Protein AF-A0A8S9KFU9-F1 (afdb_monomer)

Foldseek 3Di:
DWAFEAAPVRHGPAPGTDDDDQQDFLLVVLVSVCVRPVLRHSVQWWKFFDDDPPDPDDTDTGDRGDTCVVVDDPPGHYIHTDPDPDPDDPDDDDDPPPCPVPPCVVVVPPDDDSPPDPDLFDPDDDDDDPVNVVVVVVVVVVVVVVVVCQVPPPPNDDDDPVVVVVLVVQLVVLVVVLVVVVVQCVVQADPVNPITDDQGDDDCVVPDVDCNVVSVVSD

pLDDT: mean 71.11, std 19.44, range [22.94, 94.94]

InterPro domains:
  IPR001104 3-oxo-5-alpha-steroid 4-dehydrogenase, C-terminal [PF02544] (144-218)
  IPR039357 3-oxo-5-alpha-steroid 4-dehydrogenase/very-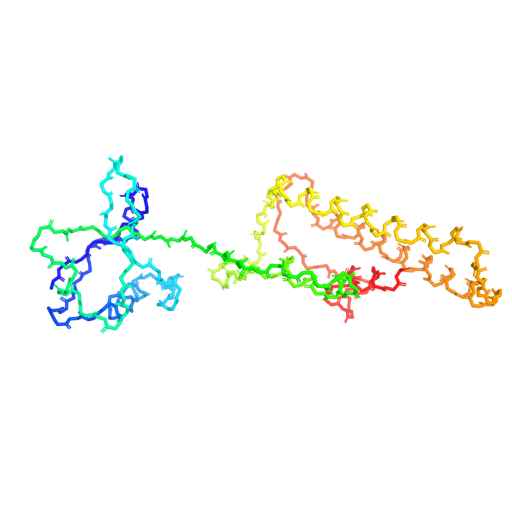long-chain enoyl-CoA reductase [PTHR10556] (144-218)

Nearest PDB structures (foldseek):
  1wjn-assembly1_A  TM=6.362E-01  e=4.996E-03  Mus musculus
  2kma-assembly1_A  TM=6.752E-01  e=9.477E-03  Mus musculus
  6mfs-assembly1_A  TM=7.020E-01  e=1.582E-02  Mus musculus
  4mjs-assembly5_J  TM=5.674E-01  e=2.184E-01  Homo sapiens
  6sgz-assembly1_E  TM=3.661E-01  e=1.227E-01  Mycolicibacterium smegmatis MC2 155

Radius of gyration: 26.39 Å; Cα contacts (8 Å, |Δi|>4): 167; chains: 1; bounding box: 59×33×75 Å

Organism: Brassica cretica (NCBI:txid69181)

Secondary structure (DSSP, 8-state):
-EE-EEETTS-BSSSSPEE--TT-BHHHHHHHHHHH-TTS-GGG---BPPPPTT--PPPPBPPTTSBGGGT--TT---EEE------------S--TTSHHHHSTTTTT-SPP-TT-S-TT--------HHHHHHHHHHHHHHHHHHHHHHT-TT--PPPHHHHHHHHHHHHHHHHHHHHHHHHHHHTS-TTS--PPPPP-SGGGGT-TTHHHHHHHT-

Structure (mmCIF, N/CA/C/O backbone):
data_AF-A0A8S9KFU9-F1
#
_entry.id   AF-A0A8S9KFU9-F1
#
loop_
_atom_site.group_PDB
_atom_site.id
_atom_site.type_symbol
_atom_site.label_atom_id
_atom_site.label_alt_id
_atom_site.label_comp_id
_atom_site.label_asym_id
_atom_site.label_entity_id
_atom_site.label_seq_id
_atom_site.pdbx_PDB_ins_code
_atom_site.Cartn_x
_atom_site.Cartn_y
_atom_site.Cartn_z
_atom_site.occupancy
_atom_site.B_iso_or_equiv
_atom_site.auth_seq_id
_atom_site.auth_comp_id
_atom_site.auth_asym_id
_atom_site.auth_atom_id
_atom_site.pdbx_PDB_model_num
ATOM 1 N N . MET A 1 1 ? -22.031 -3.366 43.744 1.00 74.06 1 MET A N 1
ATOM 2 C CA . MET A 1 1 ? -21.563 -1.990 43.453 1.00 74.06 1 MET A CA 1
ATOM 3 C C . MET A 1 1 ? -22.140 -1.433 42.145 1.00 74.06 1 MET A C 1
ATOM 5 O O . MET A 1 1 ? -22.308 -2.185 41.192 1.00 74.06 1 MET A O 1
ATOM 9 N N . LYS A 1 2 ? -22.426 -0.120 42.085 1.00 78.62 2 LYS A N 1
ATOM 10 C CA . LYS A 1 2 ? -22.905 0.582 40.874 1.00 78.62 2 LYS A CA 1
ATOM 11 C C . LYS A 1 2 ? -21.777 1.377 40.226 1.00 78.62 2 LYS A C 1
ATOM 13 O O . LYS A 1 2 ? -21.200 2.239 40.884 1.00 78.62 2 LYS A O 1
ATOM 18 N N . VAL A 1 3 ? -21.492 1.121 38.950 1.00 78.62 3 VAL A N 1
ATOM 19 C CA . VAL A 1 3 ? -20.392 1.763 38.212 1.00 78.62 3 VAL A CA 1
ATOM 20 C C . VAL A 1 3 ? -20.919 2.518 36.996 1.00 78.62 3 VAL A C 1
ATOM 22 O O . VAL A 1 3 ? -21.668 1.978 36.182 1.00 78.62 3 VAL A O 1
ATOM 25 N N . THR A 1 4 ? -20.501 3.771 36.850 1.00 78.00 4 THR A N 1
ATOM 26 C CA . THR A 1 4 ? -20.781 4.632 35.694 1.00 78.00 4 THR A CA 1
ATOM 27 C C . THR A 1 4 ? -19.529 4.765 34.827 1.00 78.00 4 THR A C 1
ATOM 29 O O . THR A 1 4 ? -18.448 5.137 35.294 1.00 78.00 4 THR A O 1
ATOM 32 N N . VAL A 1 5 ? -19.672 4.443 33.540 1.00 78.44 5 VAL A N 1
ATOM 33 C CA . VAL A 1 5 ? -18.587 4.520 32.554 1.00 78.44 5 VAL A CA 1
ATOM 34 C C . VAL A 1 5 ? -18.827 5.719 31.649 1.00 78.44 5 VAL A C 1
ATOM 36 O O . VAL A 1 5 ? -19.814 5.766 30.911 1.00 78.44 5 VAL A O 1
ATOM 39 N N . VAL A 1 6 ? -17.894 6.667 31.685 1.00 78.94 6 VAL A N 1
ATOM 40 C CA . VAL A 1 6 ? -17.951 7.902 30.904 1.00 78.94 6 VAL A CA 1
ATOM 41 C C . VAL A 1 6 ? -16.853 7.922 29.845 1.00 78.94 6 VAL A C 1
ATOM 43 O O . VAL A 1 6 ? -15.797 7.294 29.955 1.00 78.94 6 VAL A O 1
ATOM 46 N N . SER A 1 7 ? -17.094 8.651 28.765 1.00 73.06 7 SER A N 1
ATOM 47 C CA . SER A 1 7 ? -16.042 8.985 27.807 1.00 73.06 7 SER A CA 1
ATOM 48 C C . SER A 1 7 ? -15.083 10.028 28.393 1.00 73.06 7 SER A C 1
ATOM 50 O O . SER A 1 7 ? -15.389 10.701 29.375 1.00 73.06 7 SER A O 1
ATOM 52 N N . ARG A 1 8 ? -13.921 10.220 27.757 1.00 67.81 8 ARG A N 1
ATOM 53 C CA . ARG A 1 8 ? -12.958 11.273 28.143 1.00 67.81 8 ARG A CA 1
ATOM 54 C C . ARG A 1 8 ? -13.540 12.685 28.162 1.00 67.81 8 ARG A C 1
ATOM 56 O O . ARG A 1 8 ? -13.030 13.525 28.887 1.00 67.81 8 ARG A O 1
ATOM 63 N N . SER A 1 9 ? -14.568 12.947 27.361 1.00 64.44 9 SER A N 1
ATOM 64 C CA . SER A 1 9 ? -15.257 14.237 27.319 1.00 64.44 9 SER A CA 1
ATOM 65 C C . SER A 1 9 ? -16.387 14.349 28.349 1.00 64.44 9 SER A C 1
ATOM 67 O O . SER A 1 9 ? -17.142 15.312 28.303 1.00 64.44 9 SER A O 1
ATOM 69 N N . GLY A 1 10 ? -16.545 13.362 29.240 1.00 65.25 10 GLY A N 1
ATOM 70 C CA . GLY A 1 10 ? -17.605 13.334 30.251 1.00 65.25 10 GLY A CA 1
ATOM 71 C C . GLY A 1 10 ? -18.974 12.901 29.721 1.00 65.25 10 GLY A C 1
ATOM 72 O O . GLY A 1 10 ? -19.945 12.929 30.461 1.00 65.25 10 GLY A O 1
ATOM 73 N N . ARG A 1 11 ? -19.076 12.484 28.450 1.00 70.50 11 ARG A N 1
ATOM 74 C CA . ARG A 1 11 ? -20.329 11.967 27.876 1.00 70.50 11 ARG A CA 1
ATOM 75 C C . ARG A 1 11 ? -20.563 10.520 28.304 1.00 70.50 11 ARG A C 1
ATOM 77 O O . ARG A 1 11 ? -19.656 9.699 28.125 1.00 70.50 11 ARG A O 1
ATOM 84 N N . ASP A 1 12 ? -21.768 10.212 28.770 1.00 68.50 12 ASP A N 1
ATOM 85 C CA . ASP A 1 12 ? -22.199 8.851 29.094 1.00 68.50 12 ASP A CA 1
ATOM 86 C C . ASP A 1 12 ? -22.261 7.977 27.835 1.00 68.50 12 ASP A C 1
ATOM 88 O O . ASP A 1 12 ? -22.859 8.350 26.823 1.00 68.50 12 ASP A O 1
ATOM 92 N N . ILE A 1 13 ? -21.612 6.810 27.880 1.00 71.69 13 ILE A N 1
ATOM 93 C CA . ILE A 1 13 ? -21.587 5.859 26.751 1.00 71.69 13 ILE A CA 1
ATOM 94 C C . ILE A 1 13 ? -22.753 4.863 26.848 1.00 71.69 13 ILE A C 1
ATOM 96 O O . ILE A 1 13 ? -23.230 4.357 25.833 1.00 71.69 13 ILE A O 1
ATOM 100 N N . LEU A 1 14 ? -23.228 4.590 28.065 1.00 72.31 14 LEU A N 1
ATOM 101 C CA . LEU A 1 14 ? -24.331 3.675 28.341 1.00 72.31 14 LEU A CA 1
ATOM 102 C C . LEU A 1 14 ? -25.571 4.444 28.795 1.00 72.31 14 LEU A C 1
ATOM 104 O O . LEU A 1 14 ? -25.471 5.449 29.493 1.00 72.31 14 LEU A O 1
ATOM 108 N N . ARG A 1 15 ? -26.756 3.919 28.466 1.00 71.81 15 ARG A N 1
ATOM 109 C CA . ARG A 1 15 ? -28.029 4.384 29.033 1.00 71.81 15 ARG A CA 1
ATOM 110 C C . ARG A 1 15 ? -28.194 3.818 30.453 1.00 71.81 15 ARG A C 1
ATOM 112 O O . ARG A 1 15 ? -28.984 2.905 30.664 1.00 71.81 15 ARG A O 1
ATOM 119 N N . GLY A 1 16 ? -27.395 4.316 31.399 1.00 73.69 16 GLY A N 1
ATOM 120 C CA . GLY A 1 16 ? -27.500 4.004 32.831 1.00 73.69 16 GLY A CA 1
ATOM 121 C C . GLY A 1 16 ? -26.312 3.242 33.448 1.00 73.69 16 GLY A C 1
ATOM 122 O O . GLY A 1 16 ? -25.439 2.747 32.728 1.00 73.69 16 GLY A O 1
ATOM 123 N N . PRO A 1 17 ? -26.274 3.150 34.794 1.00 76.00 17 PRO A N 1
ATOM 124 C CA . PRO A 1 17 ? -25.188 2.522 35.546 1.00 76.00 17 PRO A CA 1
ATOM 125 C C . PRO A 1 17 ? -25.160 0.997 35.374 1.00 76.00 17 PRO A C 1
ATOM 127 O O . PRO A 1 17 ? -26.176 0.360 35.081 1.00 76.00 17 PRO A O 1
ATOM 130 N N . LEU A 1 18 ? -23.976 0.415 35.547 1.00 79.06 18 LEU A N 1
ATOM 131 C CA . LEU A 1 18 ? -23.741 -1.026 35.542 1.00 79.06 18 LEU A CA 1
ATOM 132 C C . LEU A 1 18 ? -23.802 -1.554 36.981 1.00 79.06 18 LEU A C 1
ATOM 134 O O . LEU A 1 18 ? -23.087 -1.046 37.847 1.00 79.06 18 LEU A O 1
ATOM 138 N N . ASP A 1 19 ? -24.639 -2.560 37.226 1.00 81.94 19 ASP A N 1
ATOM 139 C CA . ASP A 1 19 ? -24.713 -3.254 38.512 1.00 81.94 19 ASP A CA 1
ATOM 140 C C . ASP A 1 19 ? -23.737 -4.437 38.497 1.00 81.94 19 ASP A C 1
ATOM 142 O O . ASP A 1 19 ? -23.831 -5.317 37.643 1.00 81.94 19 ASP A O 1
ATOM 146 N N . LEU A 1 20 ? -22.779 -4.437 39.422 1.00 82.88 20 LEU A N 1
ATOM 147 C CA . LEU A 1 20 ? -21.772 -5.488 39.589 1.00 82.88 20 LEU A CA 1
ATOM 148 C C . LEU A 1 20 ? -21.804 -6.043 41.013 1.00 82.88 20 LEU A C 1
ATOM 150 O O . LEU A 1 20 ? -22.218 -5.347 41.943 1.00 82.88 20 LEU A O 1
ATOM 154 N N . SER A 1 21 ? -21.333 -7.276 41.203 1.00 80.94 21 SER A N 1
ATOM 155 C CA . SER A 1 21 ? -21.137 -7.851 42.537 1.00 80.94 21 SER A CA 1
ATOM 156 C C . SER A 1 21 ? -19.973 -7.168 43.265 1.00 80.94 21 SER A C 1
ATOM 158 O O . SER A 1 21 ? -19.060 -6.623 42.646 1.00 80.94 21 SER A O 1
ATOM 160 N N . ASP A 1 22 ? -19.985 -7.180 44.598 1.00 79.25 22 ASP A N 1
ATOM 161 C CA . ASP A 1 22 ? -18.967 -6.477 45.394 1.00 79.25 22 ASP A CA 1
ATOM 162 C C . ASP A 1 22 ? -17.599 -7.184 45.404 1.00 79.25 22 ASP A C 1
ATOM 164 O O . ASP A 1 22 ? -16.624 -6.639 45.911 1.00 79.25 22 ASP A O 1
ATOM 168 N N . SER A 1 23 ? -17.497 -8.400 44.870 1.00 81.62 23 SER A N 1
ATOM 169 C CA . SER A 1 23 ? -16.238 -9.136 44.683 1.00 81.62 23 SER A CA 1
ATOM 170 C C . SER A 1 23 ? -15.732 -9.106 43.237 1.00 81.62 23 SER A C 1
ATOM 172 O O . SER A 1 23 ? -14.735 -9.761 42.938 1.00 81.62 23 SER A O 1
ATOM 174 N N . ALA A 1 24 ? -16.400 -8.367 42.345 1.00 82.88 24 ALA A N 1
ATOM 175 C CA . ALA A 1 24 ? -16.091 -8.362 40.922 1.00 82.88 24 ALA A CA 1
ATOM 176 C C . ALA A 1 24 ? -14.673 -7.846 40.617 1.00 82.88 24 ALA A C 1
ATOM 178 O O . ALA A 1 24 ? -14.150 -6.919 41.253 1.00 82.88 24 ALA A O 1
ATOM 179 N N . THR A 1 25 ? -14.070 -8.438 39.591 1.00 89.12 25 THR A N 1
ATOM 180 C CA . THR A 1 25 ? -12.778 -8.044 39.026 1.00 89.12 25 THR A CA 1
ATOM 181 C C . THR A 1 25 ? -12.943 -7.079 37.856 1.00 89.12 25 THR A C 1
ATOM 183 O O . THR A 1 25 ? -14.031 -6.903 37.301 1.00 89.12 25 THR A O 1
ATOM 186 N N . VAL A 1 26 ? -11.849 -6.418 37.460 1.00 87.56 26 VAL A N 1
ATOM 187 C CA . VAL A 1 26 ? -11.868 -5.483 36.321 1.00 87.56 26 VAL A CA 1
ATOM 188 C C . VAL A 1 26 ? -12.222 -6.204 35.015 1.00 87.56 26 VAL A C 1
ATOM 190 O O . VAL A 1 26 ? -12.849 -5.596 34.149 1.00 87.56 26 VAL A O 1
ATOM 193 N N . ALA A 1 27 ? -11.893 -7.493 34.888 1.00 87.88 27 ALA A N 1
ATOM 194 C CA . ALA A 1 27 ? -12.320 -8.320 33.761 1.00 87.88 27 ALA A CA 1
ATOM 195 C C . ALA A 1 27 ? -13.853 -8.453 33.691 1.00 87.88 27 ALA A C 1
ATOM 197 O O . ALA A 1 27 ? -14.439 -8.206 32.637 1.00 87.88 27 ALA A O 1
ATOM 198 N N . ASP A 1 28 ? -14.510 -8.714 34.824 1.00 88.94 28 ASP A N 1
ATOM 199 C CA . ASP A 1 28 ? -15.973 -8.848 34.893 1.00 88.94 28 ASP A CA 1
ATOM 200 C C . ASP A 1 28 ? -16.679 -7.539 34.499 1.00 88.94 28 ASP A C 1
ATOM 202 O O . ASP A 1 28 ? -17.690 -7.544 33.794 1.00 88.94 28 ASP A O 1
ATOM 206 N N . LEU A 1 29 ? -16.109 -6.390 34.887 1.00 86.75 29 LEU A N 1
ATOM 207 C CA . LEU A 1 29 ? -16.582 -5.071 34.450 1.00 86.75 29 LEU A CA 1
ATOM 208 C C . LEU A 1 29 ? -16.468 -4.906 32.925 1.00 86.75 29 LEU A C 1
ATOM 210 O O . LEU A 1 29 ? -17.398 -4.401 32.292 1.00 86.75 29 LEU A O 1
ATOM 214 N N . GLN A 1 30 ? -15.344 -5.316 32.329 1.00 88.50 30 GLN A N 1
ATOM 215 C CA . GLN A 1 30 ? -15.126 -5.219 30.881 1.00 88.50 30 GLN A CA 1
ATOM 216 C C . GLN A 1 30 ? -16.091 -6.113 30.093 1.00 88.50 30 GLN A C 1
ATOM 218 O O . GLN A 1 30 ? -16.603 -5.706 29.042 1.00 88.50 30 GLN A O 1
ATOM 223 N N . GLU A 1 31 ? -16.371 -7.311 30.603 1.00 89.81 31 GLU A N 1
ATOM 224 C CA . GLU A 1 31 ? -17.335 -8.241 30.019 1.00 89.81 31 GLU A CA 1
ATOM 225 C C . GLU A 1 31 ? -18.771 -7.731 30.145 1.00 89.81 31 GLU A C 1
ATOM 227 O O . GLU A 1 31 ? -19.503 -7.686 29.152 1.00 89.81 31 GLU A O 1
ATOM 232 N N . ALA A 1 32 ? -19.168 -7.258 31.327 1.00 87.00 32 ALA A N 1
ATOM 233 C CA . ALA A 1 32 ? -20.487 -6.674 31.546 1.00 87.00 32 ALA A CA 1
ATOM 234 C C . ALA A 1 32 ? -20.708 -5.418 30.678 1.00 87.00 32 ALA A C 1
ATOM 236 O O . ALA A 1 32 ? -21.803 -5.207 30.143 1.00 87.00 32 ALA A O 1
ATOM 237 N N . PHE A 1 33 ? -19.659 -4.619 30.455 1.00 87.19 33 PHE A N 1
ATOM 238 C CA . PHE A 1 33 ? -19.689 -3.492 29.525 1.00 87.19 33 PHE A CA 1
ATOM 239 C C . PHE A 1 33 ? -19.858 -3.947 28.069 1.00 87.19 33 PHE A C 1
ATOM 241 O O . PHE A 1 33 ? -20.717 -3.423 27.359 1.00 87.19 33 PHE A O 1
ATOM 248 N N . HIS A 1 34 ? -19.102 -4.958 27.633 1.00 87.00 34 HIS A N 1
ATOM 249 C CA . HIS A 1 34 ? -19.228 -5.541 26.293 1.00 87.00 34 HIS A CA 1
ATOM 250 C C . HIS A 1 34 ? -20.624 -6.136 26.048 1.00 87.00 34 HIS A C 1
ATOM 252 O O . HIS A 1 34 ? -21.169 -6.020 24.950 1.00 87.00 34 HIS A O 1
ATOM 258 N N . ASN A 1 35 ? -21.244 -6.724 27.073 1.00 89.31 35 ASN A N 1
ATOM 259 C CA . ASN A 1 35 ? -22.596 -7.268 26.975 1.00 89.31 35 ASN A CA 1
ATOM 260 C C . ASN A 1 35 ? -23.645 -6.192 26.679 1.00 89.31 35 ASN A C 1
ATOM 262 O O . ASN A 1 35 ? -24.544 -6.446 25.879 1.00 89.31 35 ASN A O 1
ATOM 266 N N . ARG A 1 36 ? -23.501 -4.984 27.243 1.00 84.06 36 ARG A N 1
ATOM 267 C CA . ARG A 1 36 ? -24.375 -3.843 26.917 1.00 84.06 36 ARG A CA 1
ATOM 268 C C . ARG A 1 36 ? -23.970 -3.117 25.635 1.00 84.06 36 ARG A C 1
ATOM 270 O O . ARG A 1 36 ? -24.831 -2.605 24.928 1.00 84.06 36 ARG A O 1
ATOM 277 N N . ALA A 1 37 ? -22.677 -3.064 25.327 1.00 82.50 37 ALA A N 1
ATOM 278 C CA . ALA A 1 37 ? -22.141 -2.366 24.168 1.00 82.50 37 ALA A CA 1
ATOM 279 C C . ALA A 1 37 ? -21.170 -3.267 23.390 1.00 82.50 37 ALA A C 1
ATOM 281 O O . ALA A 1 37 ? -19.949 -3.178 23.534 1.00 82.50 37 ALA A O 1
ATOM 282 N N . LYS A 1 38 ? -21.734 -4.095 22.498 1.00 82.81 38 LYS A N 1
ATOM 283 C CA . LYS A 1 38 ? -21.010 -5.099 21.689 1.00 82.81 38 LYS A CA 1
ATOM 284 C C . LYS A 1 38 ? -19.867 -4.533 20.843 1.00 82.81 38 LYS A C 1
ATOM 286 O O . LYS A 1 38 ? -18.948 -5.258 20.489 1.00 82.81 38 LYS A O 1
ATOM 291 N N . LYS A 1 39 ? -19.879 -3.227 20.567 1.00 80.56 39 LYS A N 1
ATOM 292 C CA . LYS A 1 39 ? -18.786 -2.523 19.882 1.00 80.56 39 LYS A CA 1
ATOM 293 C C . LYS A 1 39 ? -17.451 -2.598 20.642 1.00 80.56 39 LYS A C 1
ATOM 295 O O . LYS A 1 39 ? -16.388 -2.500 20.033 1.00 80.56 39 LYS A O 1
ATOM 300 N N . PHE A 1 40 ? -17.477 -2.735 21.968 1.00 78.06 40 PHE A N 1
ATOM 301 C CA . PHE A 1 40 ? -16.281 -2.635 22.801 1.00 78.06 40 PHE A CA 1
ATOM 302 C C . PHE A 1 40 ? -15.844 -4.003 23.328 1.00 78.06 40 PHE A C 1
ATOM 304 O O . PHE A 1 40 ? -16.275 -4.434 24.391 1.00 78.06 40 PHE A O 1
ATOM 311 N N . TYR A 1 41 ? -14.946 -4.675 22.610 1.00 80.00 41 TYR A N 1
ATOM 312 C CA . TYR A 1 41 ? -14.389 -5.969 23.023 1.00 80.00 41 TYR A CA 1
ATOM 313 C C . TYR A 1 41 ? -13.533 -5.866 24.297 1.00 80.00 41 TYR A C 1
ATOM 315 O O . TYR A 1 41 ? -12.684 -4.972 24.349 1.00 80.00 41 TYR A O 1
ATOM 323 N N . PRO A 1 42 ? -13.658 -6.791 25.271 1.00 81.19 42 PRO A N 1
ATOM 324 C CA . PRO A 1 42 ? -12.936 -6.730 26.549 1.00 81.19 42 PRO A CA 1
ATOM 325 C C . PRO A 1 42 ? -11.418 -6.559 26.403 1.00 81.19 42 PRO A C 1
ATOM 327 O O . PRO A 1 42 ? -10.831 -5.674 27.018 1.00 81.19 42 PRO A O 1
ATOM 330 N N . SER A 1 43 ? -10.788 -7.304 25.489 1.00 80.00 43 SER A N 1
ATOM 331 C CA . SER A 1 43 ? -9.338 -7.238 25.235 1.00 80.00 43 SER A CA 1
ATOM 332 C C . SER A 1 43 ? -8.847 -5.892 24.685 1.00 80.00 43 SER A C 1
ATOM 334 O O . SER A 1 43 ? -7.657 -5.592 24.753 1.00 80.00 43 SER A O 1
ATOM 336 N N . ARG A 1 44 ? -9.750 -5.072 24.133 1.00 77.81 44 ARG A N 1
ATOM 337 C CA . ARG A 1 44 ? -9.454 -3.753 23.549 1.00 77.81 44 ARG A CA 1
ATOM 338 C C . ARG A 1 44 ? -9.897 -2.599 24.446 1.00 77.81 44 ARG A C 1
ATOM 340 O O . ARG A 1 44 ? -9.731 -1.438 24.070 1.00 77.81 44 ARG A O 1
ATOM 347 N N . GLN A 1 45 ? -10.472 -2.893 25.609 1.00 79.69 45 GLN A N 1
ATOM 348 C CA . GLN A 1 45 ? -10.889 -1.881 26.566 1.00 79.69 45 GLN A CA 1
ATOM 349 C C . GLN A 1 45 ? -9.716 -1.508 27.471 1.00 79.69 45 GLN A C 1
ATOM 351 O O . GLN A 1 45 ? -9.142 -2.351 28.156 1.00 79.69 45 GLN A O 1
ATOM 356 N N . ARG A 1 46 ? -9.395 -0.216 27.531 1.00 82.38 46 ARG A N 1
ATOM 357 C CA . ARG A 1 46 ? -8.480 0.336 28.530 1.00 82.38 46 ARG A CA 1
ATOM 358 C C . ARG A 1 46 ? -9.285 1.267 29.417 1.00 82.38 46 ARG A C 1
ATOM 360 O O . ARG A 1 46 ? -9.720 2.313 28.956 1.00 82.38 46 ARG A O 1
ATOM 367 N N . LEU A 1 47 ? -9.508 0.872 30.664 1.00 82.69 47 LEU A N 1
ATOM 368 C CA . LEU A 1 47 ? -10.266 1.656 31.637 1.00 82.69 47 LEU A CA 1
ATOM 369 C C . LEU A 1 47 ? -9.295 2.451 32.517 1.00 82.69 47 LEU A C 1
ATOM 371 O O . LEU A 1 47 ? -8.245 1.930 32.903 1.00 82.69 47 LEU A O 1
ATOM 375 N N . THR A 1 48 ? -9.622 3.706 32.823 1.00 82.56 48 THR A N 1
ATOM 376 C CA . THR A 1 48 ? -8.820 4.539 33.734 1.00 82.56 48 THR A CA 1
ATOM 377 C C . THR A 1 48 ? -9.668 5.248 34.765 1.00 82.56 48 THR A C 1
ATOM 379 O O . THR A 1 48 ? -10.847 5.501 34.540 1.00 82.56 48 THR A O 1
ATOM 382 N N . LEU A 1 49 ? -9.024 5.616 35.867 1.00 81.25 49 LEU A N 1
ATOM 383 C CA . LEU A 1 49 ? -9.605 6.460 36.901 1.00 81.25 49 LEU A CA 1
ATOM 384 C C . LEU A 1 49 ? -9.777 7.919 36.434 1.00 81.25 49 LEU A C 1
ATOM 386 O O . LEU A 1 49 ? -9.059 8.372 35.532 1.00 81.25 49 LEU A O 1
ATOM 390 N N . PRO A 1 50 ? -10.730 8.661 37.029 1.00 73.44 50 PRO A N 1
ATOM 391 C CA . PRO A 1 50 ? -10.999 10.040 36.668 1.00 73.44 50 PRO A CA 1
ATOM 392 C C . PRO A 1 50 ? -9.851 10.929 37.129 1.00 73.44 50 PRO A C 1
ATOM 394 O O . PRO A 1 50 ? -9.406 10.858 38.270 1.00 73.44 50 PRO A O 1
ATOM 397 N N . VAL A 1 51 ? -9.372 11.777 36.224 1.00 73.06 51 VAL A N 1
ATOM 398 C CA . VAL A 1 51 ? -8.363 12.793 36.531 1.00 73.06 51 VAL A CA 1
ATOM 399 C C . VAL A 1 51 ? -9.079 14.128 36.676 1.00 73.06 51 VAL A C 1
ATOM 401 O O . VAL A 1 51 ? -9.908 14.476 35.835 1.00 73.06 51 VAL A O 1
ATOM 404 N N . ALA A 1 52 ? -8.767 14.872 37.739 1.00 68.94 52 ALA A N 1
ATOM 405 C CA . ALA A 1 52 ? -9.349 16.188 37.964 1.00 68.94 52 ALA A CA 1
ATOM 406 C C . ALA A 1 52 ? -8.995 17.137 36.799 1.00 68.94 52 ALA A C 1
ATOM 408 O O . ALA A 1 52 ? -7.818 17.194 36.403 1.00 68.94 52 ALA A O 1
ATOM 409 N N . PRO A 1 53 ? -9.978 17.877 36.250 1.00 65.19 53 PRO A N 1
ATOM 410 C CA . PRO A 1 53 ? -9.752 18.787 35.133 1.00 65.19 53 PRO A CA 1
ATOM 411 C C . PRO A 1 53 ? -8.731 19.858 35.543 1.00 65.19 53 PRO A C 1
ATOM 413 O O . PRO A 1 53 ? -8.954 20.603 36.490 1.00 65.19 53 PRO A O 1
ATOM 416 N N . GLY A 1 54 ? -7.584 19.899 34.858 1.00 65.94 54 GLY A N 1
ATOM 417 C CA . GLY A 1 54 ? -6.495 20.852 35.128 1.00 65.94 54 GLY A CA 1
ATOM 418 C C . GLY A 1 54 ? -5.264 20.277 35.841 1.00 65.94 54 GLY A C 1
ATOM 419 O O . GLY A 1 54 ? -4.239 20.951 35.914 1.00 65.94 54 GLY A O 1
ATOM 420 N N . SER A 1 55 ? -5.301 19.026 36.311 1.00 69.44 55 SER A N 1
ATOM 421 C CA . SER A 1 55 ? -4.111 18.371 36.874 1.00 69.44 55 SER A CA 1
ATOM 422 C C . SER A 1 55 ? -3.219 17.765 35.775 1.00 69.44 55 SER A C 1
ATOM 424 O O . SER A 1 55 ? -3.705 17.147 34.830 1.00 69.44 55 SER A O 1
ATOM 426 N N . LYS A 1 56 ? -1.888 17.915 35.889 1.00 67.69 56 LYS A N 1
ATOM 427 C CA . LYS A 1 56 ? -0.897 17.332 34.950 1.00 67.69 56 LYS A CA 1
ATOM 428 C C . LYS A 1 56 ? -0.684 15.818 35.143 1.00 67.69 56 LYS A C 1
ATOM 430 O O . LYS A 1 56 ? 0.196 15.231 34.511 1.00 67.69 56 LYS A O 1
ATOM 435 N N . ASN A 1 57 ? -1.453 15.184 36.027 1.00 72.19 57 ASN A N 1
ATOM 436 C CA . ASN A 1 57 ? -1.260 13.790 36.407 1.00 72.19 57 ASN A CA 1
ATOM 437 C C . ASN A 1 57 ? -1.762 12.847 35.308 1.00 72.19 57 ASN A C 1
ATOM 439 O O . ASN A 1 57 ? -2.824 13.047 34.719 1.00 72.19 57 ASN A O 1
ATOM 443 N N . LYS A 1 58 ? -0.983 11.799 35.022 1.00 71.94 58 LYS A N 1
ATOM 444 C CA . LYS A 1 58 ? -1.368 10.782 34.038 1.00 71.94 58 LYS A CA 1
ATOM 445 C C . LYS A 1 58 ? -2.496 9.911 34.615 1.00 71.94 58 LYS A C 1
ATOM 447 O O . LYS A 1 58 ? -2.401 9.518 35.776 1.00 71.94 58 LYS A O 1
ATOM 452 N N . PRO A 1 59 ? -3.528 9.564 33.823 1.00 72.12 59 PRO A N 1
ATOM 453 C CA . PRO A 1 59 ? -4.607 8.699 34.286 1.00 72.12 59 PRO A CA 1
ATOM 454 C C . PRO A 1 59 ? -4.084 7.295 34.612 1.00 72.12 59 PRO A C 1
ATOM 456 O O . PRO A 1 59 ? -3.405 6.666 33.793 1.00 72.12 59 PRO A O 1
ATOM 459 N N . VAL A 1 60 ? -4.413 6.808 35.810 1.00 80.62 60 VAL A N 1
ATOM 460 C CA . VAL A 1 60 ? -4.050 5.463 36.274 1.00 80.62 60 VAL A CA 1
ATOM 461 C C . VAL A 1 60 ? -4.932 4.436 35.569 1.00 80.62 60 VAL A C 1
ATOM 463 O O . VAL A 1 60 ? -6.158 4.552 35.565 1.00 80.62 60 VAL A O 1
ATOM 466 N N . VAL A 1 61 ? -4.295 3.444 34.948 1.00 83.12 61 VAL A N 1
ATOM 467 C CA . VAL A 1 61 ? -4.961 2.372 34.197 1.00 83.12 61 VAL A CA 1
ATOM 468 C C . VAL A 1 61 ? -5.322 1.234 35.138 1.00 83.12 61 VAL A C 1
ATOM 470 O O . VAL A 1 61 ? -4.472 0.771 35.897 1.00 83.12 61 VAL A O 1
ATOM 473 N N . LEU A 1 62 ? -6.565 0.767 35.050 1.00 84.12 62 LEU A N 1
ATOM 474 C CA . LEU A 1 62 ? -7.049 -0.367 35.829 1.00 84.12 62 LEU A CA 1
ATOM 475 C C . LEU A 1 62 ? -6.427 -1.672 35.313 1.00 84.12 62 LEU A C 1
ATOM 477 O O . LEU A 1 62 ? -6.369 -1.908 34.104 1.00 84.12 62 LEU A O 1
ATOM 481 N N . ASN A 1 63 ? -5.963 -2.523 36.228 1.00 87.50 63 ASN A N 1
ATOM 482 C CA . ASN A 1 63 ? -5.423 -3.840 35.896 1.00 87.50 63 ASN A CA 1
ATOM 483 C C . ASN A 1 63 ? -6.554 -4.871 35.877 1.00 87.50 63 ASN A C 1
ATOM 485 O O . ASN A 1 63 ? -7.320 -4.961 36.830 1.00 87.50 63 ASN A O 1
ATOM 489 N N . THR A 1 64 ? -6.616 -5.683 34.823 1.00 86.00 64 THR A N 1
ATOM 490 C CA . THR A 1 64 ? -7.667 -6.687 34.612 1.00 86.00 64 THR A CA 1
ATOM 491 C C . THR A 1 64 ? -7.739 -7.747 35.712 1.00 86.00 64 THR A C 1
ATOM 493 O O . THR A 1 64 ? -8.827 -8.225 36.013 1.00 86.00 64 THR A O 1
ATOM 496 N N . LYS A 1 65 ? -6.604 -8.096 36.335 1.00 86.12 65 LYS A N 1
ATOM 497 C CA . LYS A 1 65 ? -6.512 -9.162 37.352 1.00 86.12 65 LYS A CA 1
ATOM 498 C C . LYS A 1 65 ? -6.847 -8.707 38.774 1.00 86.12 65 LYS A C 1
ATOM 500 O O . LYS A 1 65 ? -6.927 -9.543 39.669 1.00 86.12 65 LYS A O 1
ATOM 505 N N . LYS A 1 66 ? -6.971 -7.399 39.002 1.00 86.62 66 LYS A N 1
ATOM 506 C CA . LYS A 1 66 ? -7.191 -6.833 40.335 1.00 86.62 66 LYS A CA 1
ATOM 507 C C . LYS A 1 66 ? -8.692 -6.657 40.609 1.00 86.62 66 LYS A C 1
ATOM 509 O O . LYS A 1 66 ? -9.452 -6.391 39.670 1.00 86.62 66 LYS A O 1
ATOM 514 N N . PRO A 1 67 ? -9.143 -6.827 41.864 1.00 87.62 67 PRO A N 1
ATOM 515 C CA . PRO A 1 67 ? -10.531 -6.576 42.228 1.00 87.62 67 PRO A CA 1
ATOM 516 C C . PRO A 1 67 ? -10.844 -5.081 42.120 1.00 87.62 67 PRO A C 1
ATOM 518 O O . PRO A 1 67 ? -9.985 -4.238 42.379 1.00 87.62 67 PRO A O 1
ATOM 521 N N . LEU A 1 68 ? -12.093 -4.736 41.792 1.00 80.75 68 LEU A N 1
ATOM 522 C CA . LEU A 1 68 ? -12.507 -3.329 41.707 1.00 80.75 68 LEU A CA 1
ATOM 523 C C . LEU A 1 68 ? -12.315 -2.595 43.040 1.00 80.75 68 LEU A C 1
ATOM 525 O O . LEU A 1 68 ? -11.954 -1.424 43.044 1.00 80.75 68 LEU A O 1
ATOM 529 N N . LYS A 1 69 ? -12.495 -3.294 44.164 1.00 81.69 69 LYS A N 1
ATOM 530 C CA . LYS A 1 69 ? -12.341 -2.748 45.521 1.00 81.69 69 LYS A CA 1
ATOM 531 C C . LYS A 1 69 ? -10.988 -2.089 45.789 1.00 81.69 69 LYS A C 1
ATOM 533 O O . LYS A 1 69 ? -10.929 -1.180 46.597 1.00 81.69 69 LYS A O 1
ATOM 538 N N . GLU A 1 70 ? -9.923 -2.506 45.106 1.00 8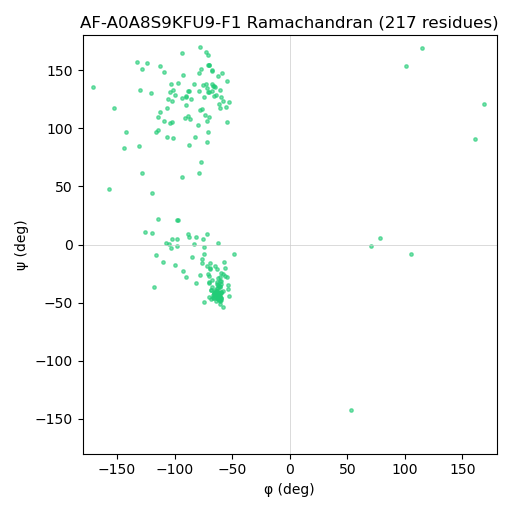1.62 70 GLU A N 1
ATOM 539 C CA . GLU A 1 70 ? -8.596 -1.891 45.262 1.00 81.62 70 GLU A CA 1
ATOM 540 C C . GLU A 1 70 ? -8.538 -0.461 44.693 1.00 81.62 70 GLU A C 1
ATOM 542 O O . GLU A 1 70 ? -7.656 0.319 45.036 1.00 81.62 70 GLU A O 1
ATOM 547 N N . TYR A 1 71 ? -9.470 -0.119 43.802 1.00 73.69 71 TYR A N 1
ATOM 548 C CA . TYR A 1 71 ? -9.484 1.145 43.070 1.00 73.69 71 TYR A CA 1
ATOM 549 C C . TYR A 1 71 ? -10.605 2.097 43.493 1.00 73.69 71 TYR A C 1
ATOM 551 O O . TYR A 1 71 ? -10.568 3.267 43.114 1.00 73.69 71 TYR A O 1
ATOM 559 N N . PHE A 1 72 ? -11.607 1.601 44.222 1.00 72.12 72 PHE A N 1
ATOM 560 C CA . PHE A 1 72 ? -12.771 2.370 44.645 1.00 72.12 72 PHE A CA 1
ATOM 561 C C . PHE A 1 72 ? -12.804 2.485 46.166 1.00 72.12 72 PHE A C 1
ATOM 563 O O . PHE A 1 72 ? -13.351 1.615 46.841 1.00 72.12 72 PHE A O 1
ATOM 570 N N . ASP A 1 73 ? -12.296 3.599 46.683 1.00 59.56 73 ASP A N 1
ATOM 571 C CA . ASP A 1 73 ? -12.709 4.096 47.994 1.00 59.56 73 ASP A CA 1
ATOM 572 C C . ASP A 1 73 ? -14.086 4.764 47.848 1.00 59.56 73 ASP A C 1
ATOM 574 O O . ASP A 1 73 ? -14.411 5.273 46.769 1.00 59.56 73 ASP A O 1
ATOM 578 N N . GLU A 1 74 ? -14.896 4.762 48.913 1.00 50.88 74 GLU A N 1
ATOM 579 C CA . GLU A 1 74 ? -16.361 4.983 48.941 1.00 50.88 74 GLU A CA 1
ATOM 580 C C . GLU A 1 74 ? -16.920 6.214 48.174 1.00 50.88 74 GLU A C 1
ATOM 582 O O . GLU A 1 74 ? -18.131 6.316 47.974 1.00 50.88 74 GLU A O 1
ATOM 587 N N . ASN A 1 75 ? -16.072 7.114 47.663 1.00 44.44 75 ASN A N 1
ATOM 588 C CA . ASN A 1 75 ? -16.441 8.370 47.006 1.00 44.44 75 ASN A CA 1
ATOM 589 C C . ASN A 1 75 ? -16.007 8.566 45.536 1.00 44.44 75 ASN A C 1
ATOM 591 O O . ASN A 1 75 ? -16.192 9.661 45.005 1.00 44.44 75 ASN A O 1
ATOM 595 N N . THR A 1 76 ? -15.489 7.566 44.813 1.00 46.94 76 THR A N 1
ATOM 596 C CA . THR A 1 76 ? -15.112 7.754 43.388 1.00 46.94 76 THR A CA 1
ATOM 597 C C . THR A 1 76 ? -16.038 7.016 42.420 1.00 46.94 76 THR A C 1
ATOM 599 O O . THR A 1 76 ? -15.995 5.803 42.277 1.00 46.94 76 THR A O 1
ATOM 602 N N . ARG A 1 77 ? -16.902 7.759 41.713 1.00 48.56 77 ARG A N 1
ATOM 603 C CA . ARG A 1 77 ? -17.929 7.198 40.811 1.00 48.56 77 ARG A CA 1
ATOM 604 C C . ARG A 1 77 ? -17.790 7.628 39.352 1.00 48.56 77 ARG A C 1
ATOM 606 O O . ARG A 1 77 ? -18.794 7.988 38.762 1.00 48.56 77 ARG A O 1
ATOM 613 N N . PHE A 1 78 ? -16.605 7.633 38.742 1.00 49.84 78 PHE A N 1
ATOM 614 C CA . PHE A 1 78 ? -16.506 7.943 37.303 1.00 49.84 78 PHE A CA 1
ATOM 615 C C . PHE A 1 78 ? -15.285 7.287 36.664 1.00 49.84 78 PHE A C 1
ATOM 617 O O . PHE A 1 78 ? -14.168 7.626 37.012 1.00 49.84 78 PHE A O 1
ATOM 624 N N . ILE A 1 79 ? -15.465 6.384 35.699 1.00 49.44 79 ILE A N 1
ATOM 625 C CA . ILE A 1 79 ? -14.349 5.822 34.916 1.00 49.44 79 ILE A CA 1
ATOM 626 C C . ILE A 1 79 ? -14.319 6.511 33.545 1.00 49.44 79 ILE A C 1
ATOM 628 O O . ILE A 1 79 ? -15.169 6.187 32.711 1.00 49.44 79 ILE A O 1
ATOM 632 N N . PRO A 1 80 ? -13.380 7.431 33.251 1.00 43.53 80 PRO A N 1
ATOM 633 C CA . PRO A 1 80 ? -13.117 7.838 31.880 1.00 43.53 80 PRO A CA 1
ATOM 634 C C . PRO A 1 80 ? -12.426 6.715 31.098 1.00 43.53 80 PRO A C 1
ATOM 636 O O . PRO A 1 80 ? -11.427 6.138 31.528 1.00 43.53 80 PRO A O 1
ATOM 639 N N . ASN A 1 81 ? -12.942 6.427 29.906 1.00 42.53 81 ASN A N 1
ATOM 640 C CA . ASN A 1 81 ? -12.376 5.459 28.965 1.00 42.53 81 ASN A CA 1
ATOM 641 C C . ASN A 1 81 ? -11.334 6.106 28.019 1.00 42.53 81 ASN A C 1
ATOM 643 O O . ASN A 1 81 ? -11.719 6.872 27.126 1.00 42.53 81 ASN A O 1
ATOM 647 N N . PRO A 1 82 ? -10.027 5.805 28.127 1.00 43.34 82 PRO A N 1
ATOM 648 C CA . PRO A 1 82 ? -9.035 6.192 27.135 1.00 43.34 82 PRO A CA 1
ATOM 649 C C . PRO A 1 82 ? -9.012 5.208 25.966 1.00 43.34 82 PRO A C 1
ATOM 651 O O . PRO A 1 82 ? -8.208 4.279 25.905 1.00 43.34 82 PRO A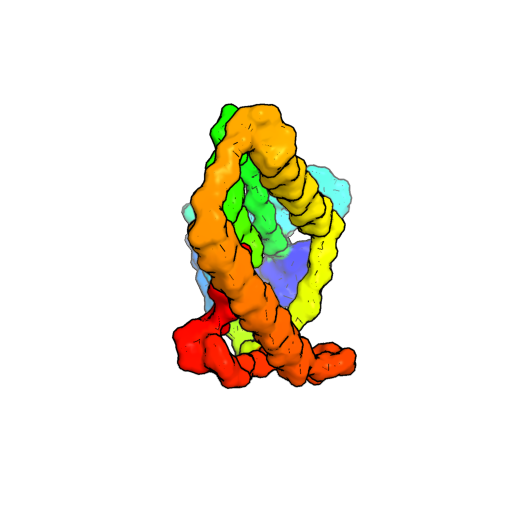 O 1
ATOM 654 N N . LEU A 1 83 ? -9.782 5.518 24.927 1.00 36.69 83 LEU A N 1
ATOM 655 C CA . LEU A 1 83 ? -9.402 5.099 23.582 1.00 36.69 83 LEU A CA 1
ATOM 656 C C . LEU A 1 83 ? -8.197 5.929 23.123 1.00 36.69 83 LEU A C 1
ATOM 658 O O . LEU A 1 83 ? -8.348 6.992 22.517 1.00 36.69 83 LEU A O 1
ATOM 662 N N . LEU A 1 84 ? -6.983 5.469 23.421 1.00 31.88 84 LEU A N 1
ATOM 663 C CA . LEU A 1 84 ? -5.799 5.948 22.714 1.00 31.88 84 LEU A CA 1
ATOM 664 C C . LEU A 1 84 ? -4.806 4.805 22.494 1.00 31.88 84 LEU A C 1
ATOM 666 O O . LEU A 1 84 ? -4.003 4.454 23.357 1.00 31.88 84 LEU A O 1
ATOM 670 N N . LEU A 1 85 ? -4.888 4.234 21.293 1.00 25.78 85 LEU A N 1
ATOM 671 C CA . LEU A 1 85 ? -3.828 3.443 20.689 1.00 25.78 85 LEU A CA 1
ATOM 672 C C . LEU A 1 85 ? -2.710 4.433 20.311 1.00 25.78 85 LEU A C 1
ATOM 674 O O . LEU A 1 85 ? -2.792 5.113 19.292 1.00 25.78 85 LEU A O 1
ATOM 678 N N . ARG A 1 86 ? -1.693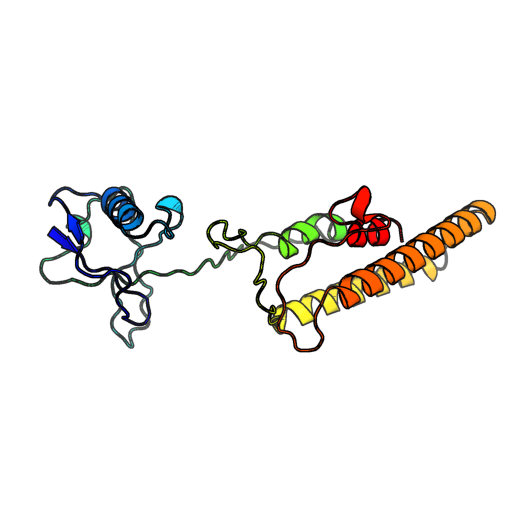 4.572 21.166 1.00 22.94 86 ARG A N 1
ATOM 679 C CA . ARG A 1 86 ? -0.381 5.103 20.769 1.00 22.94 86 ARG A CA 1
ATOM 680 C C . ARG A 1 86 ? 0.607 3.960 20.935 1.00 22.94 86 ARG A C 1
ATOM 682 O O . ARG A 1 86 ? 1.034 3.670 22.048 1.00 22.94 86 ARG A O 1
ATOM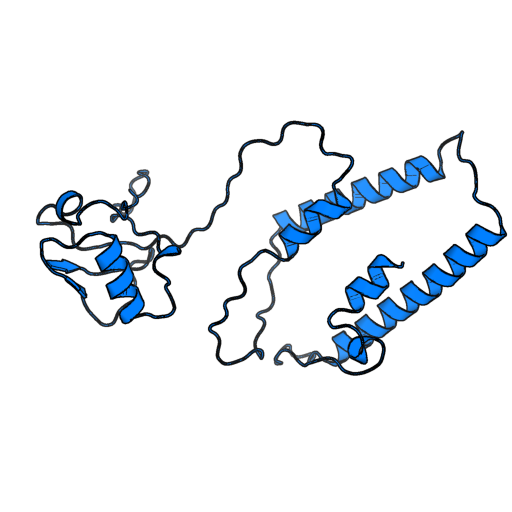 689 N N . VAL A 1 87 ? 0.923 3.293 19.832 1.00 24.39 87 VAL A N 1
ATOM 690 C CA . VAL A 1 87 ? 2.139 2.488 19.748 1.00 24.39 87 VAL A CA 1
ATOM 691 C C . VAL A 1 87 ? 3.278 3.499 19.679 1.00 24.39 87 VAL A C 1
ATOM 693 O O . VAL A 1 87 ? 3.422 4.214 18.694 1.00 24.39 87 VAL A O 1
ATOM 696 N N . SER A 1 88 ? 4.009 3.641 20.778 1.00 24.27 88 SER A N 1
ATOM 697 C CA . SER A 1 88 ? 5.314 4.291 20.786 1.00 24.27 88 SER A CA 1
ATOM 698 C C . SER A 1 88 ? 6.314 3.152 20.890 1.00 24.27 88 SER A C 1
ATOM 700 O O . SER A 1 88 ? 6.419 2.553 21.955 1.00 24.27 88 SER A O 1
ATOM 702 N N . CYS A 1 89 ? 6.989 2.815 19.794 1.00 25.91 89 CYS A N 1
ATOM 703 C CA . CYS A 1 89 ? 8.165 1.949 19.829 1.00 25.91 89 CYS A CA 1
ATOM 704 C C . CYS A 1 89 ? 9.394 2.851 19.988 1.00 25.91 89 CYS A C 1
ATOM 706 O O . CYS A 1 89 ? 9.726 3.572 19.048 1.00 25.91 89 CYS A O 1
ATOM 708 N N . PRO A 1 90 ? 10.063 2.860 21.152 1.00 34.78 90 PRO A N 1
ATOM 709 C CA . PRO A 1 90 ? 11.398 3.408 21.258 1.00 34.78 90 PRO A CA 1
ATOM 710 C C . PRO A 1 90 ? 12.365 2.282 20.902 1.00 34.78 90 PRO A C 1
ATOM 712 O O . PRO A 1 90 ? 12.464 1.323 21.658 1.00 34.78 90 PRO A O 1
ATOM 715 N N . THR A 1 91 ? 12.997 2.357 19.732 1.00 34.59 91 THR A N 1
ATOM 716 C CA . THR A 1 91 ? 14.351 1.847 19.412 1.00 34.59 91 THR A CA 1
ATOM 717 C C . THR A 1 91 ? 14.479 1.724 17.898 1.00 34.59 91 THR A C 1
ATOM 719 O O . THR A 1 91 ? 14.161 0.702 17.301 1.00 34.59 91 THR A O 1
ATOM 722 N N . LEU A 1 92 ? 14.952 2.797 17.266 1.00 33.75 92 LEU A N 1
ATOM 723 C CA . LEU A 1 92 ? 15.531 2.710 15.933 1.00 33.75 92 LEU A CA 1
ATOM 724 C C . LEU A 1 92 ? 17.048 2.741 16.130 1.00 33.75 92 LEU A C 1
ATOM 726 O O . LEU A 1 92 ? 17.638 3.811 16.243 1.00 33.75 92 LEU A O 1
ATOM 730 N N . ASN A 1 93 ? 17.658 1.562 16.262 1.00 32.03 93 ASN A N 1
ATOM 731 C CA . ASN A 1 93 ? 19.098 1.424 16.090 1.00 32.03 93 ASN A CA 1
ATOM 732 C C . ASN A 1 93 ? 19.372 1.114 14.615 1.00 32.03 93 ASN A C 1
ATOM 734 O O . ASN A 1 93 ? 18.787 0.208 14.024 1.00 32.03 93 ASN A O 1
ATOM 738 N N . LEU A 1 94 ? 20.247 1.941 14.057 1.00 44.59 94 LEU A N 1
ATOM 739 C CA . LEU A 1 94 ? 20.851 1.920 12.730 1.00 44.59 94 LEU A CA 1
ATOM 740 C C . LEU A 1 94 ? 21.526 0.546 12.510 1.00 44.59 94 LEU A C 1
ATOM 742 O O . LEU A 1 94 ? 22.516 0.271 13.190 1.00 44.59 94 LEU A O 1
ATOM 746 N N . PRO A 1 95 ? 20.951 -0.372 11.697 1.00 38.59 95 PRO A N 1
ATOM 747 C CA . PRO A 1 95 ? 21.418 -0.542 10.313 1.00 38.59 95 PRO A CA 1
ATOM 748 C C . PRO A 1 95 ? 20.354 -1.173 9.368 1.00 38.59 95 PRO A C 1
ATOM 750 O O . PRO A 1 95 ? 20.640 -2.120 8.643 1.00 38.59 95 PRO A O 1
ATOM 753 N N . CYS A 1 96 ? 19.106 -0.692 9.367 1.00 36.94 96 CYS A N 1
ATOM 754 C CA . CYS A 1 96 ? 18.016 -1.276 8.553 1.00 36.94 96 CYS A CA 1
ATOM 755 C C . CYS A 1 96 ? 17.730 -0.554 7.219 1.00 36.94 96 CYS A C 1
ATOM 757 O O . CYS A 1 96 ? 16.645 -0.709 6.668 1.00 36.94 96 CYS A O 1
ATOM 759 N N . LEU A 1 97 ? 18.674 0.214 6.668 1.00 43.78 97 LEU A N 1
ATOM 760 C CA . LEU A 1 97 ? 18.464 1.004 5.439 1.00 43.78 97 LEU A CA 1
ATOM 761 C C . LEU A 1 97 ? 18.428 0.192 4.128 1.00 43.78 97 LEU A C 1
ATOM 763 O O . LEU A 1 97 ? 18.174 0.766 3.077 1.00 43.78 97 LEU A O 1
ATOM 767 N N . LEU A 1 98 ? 18.620 -1.131 4.166 1.00 44.84 98 LEU A N 1
ATOM 768 C CA . LEU A 1 98 ? 18.668 -1.973 2.957 1.00 44.84 98 LEU A CA 1
ATOM 769 C C . LEU A 1 98 ? 17.439 -2.880 2.749 1.00 44.84 98 LEU A C 1
ATOM 771 O O . LEU A 1 98 ? 17.388 -3.609 1.765 1.00 44.84 98 LEU A O 1
ATOM 775 N N . LEU A 1 99 ? 16.429 -2.832 3.630 1.00 44.06 99 LEU A N 1
ATOM 776 C CA . LEU A 1 99 ? 15.195 -3.640 3.509 1.00 44.06 99 LEU A CA 1
ATOM 777 C C . LEU A 1 99 ? 13.896 -2.811 3.545 1.00 44.06 99 LEU A C 1
ATOM 779 O O . LEU A 1 99 ? 12.797 -3.365 3.641 1.00 44.06 99 LEU A O 1
ATOM 783 N N . LEU A 1 100 ? 13.999 -1.482 3.454 1.00 47.81 100 LEU A N 1
ATOM 784 C CA . LEU A 1 100 ? 12.861 -0.570 3.607 1.00 47.81 100 LEU A CA 1
ATOM 785 C C . LEU A 1 100 ? 11.699 -0.750 2.603 1.00 47.81 100 LEU A C 1
ATOM 787 O O . LEU A 1 100 ? 10.564 -0.561 3.043 1.00 47.81 100 LEU A O 1
ATOM 791 N N . PRO A 1 101 ? 11.875 -1.185 1.335 1.00 46.34 101 PRO A N 1
ATOM 792 C CA . PRO A 1 101 ? 10.730 -1.277 0.424 1.00 46.34 101 PRO A CA 1
ATOM 793 C C . PRO A 1 101 ? 9.743 -2.398 0.788 1.00 46.34 101 PRO A C 1
ATOM 795 O O . PRO A 1 101 ? 8.554 -2.297 0.501 1.00 46.34 101 PRO A O 1
ATOM 798 N N . CYS A 1 102 ? 10.204 -3.466 1.451 1.00 43.00 102 CYS A N 1
ATOM 799 C CA . CYS A 1 102 ? 9.371 -4.644 1.735 1.00 43.00 102 CYS A CA 1
ATOM 800 C C . CYS A 1 102 ? 8.669 -4.592 3.104 1.00 43.00 102 CYS A C 1
ATOM 802 O O . CYS A 1 102 ? 7.643 -5.242 3.295 1.00 43.00 102 CYS A O 1
ATOM 804 N N . LEU A 1 103 ? 9.188 -3.819 4.066 1.00 43.00 103 LEU A N 1
ATOM 805 C CA . LEU A 1 103 ? 8.692 -3.798 5.453 1.00 43.00 103 LEU A CA 1
ATOM 806 C C . LEU A 1 103 ? 7.823 -2.579 5.806 1.00 43.00 103 LEU A C 1
ATOM 808 O O . LEU A 1 103 ? 7.301 -2.515 6.921 1.00 43.00 103 LEU A O 1
ATOM 812 N N . GLN A 1 104 ? 7.628 -1.627 4.886 1.00 45.91 104 GLN A N 1
ATOM 813 C CA . GLN A 1 104 ? 6.794 -0.436 5.120 1.00 45.91 104 GLN A CA 1
ATOM 814 C C . GLN A 1 104 ? 5.378 -0.528 4.529 1.00 45.91 104 GLN A C 1
ATOM 816 O O . GLN A 1 104 ? 4.467 0.132 5.032 1.00 45.91 104 GLN A O 1
ATOM 821 N N . LEU A 1 105 ? 5.133 -1.446 3.589 1.00 45.47 105 LEU A N 1
ATOM 822 C CA . LEU A 1 105 ? 3.781 -1.766 3.109 1.00 45.47 105 LEU A CA 1
ATOM 823 C C . LEU A 1 105 ? 2.796 -2.287 4.188 1.00 45.47 105 LEU A C 1
ATOM 825 O O . LEU A 1 105 ? 1.594 -2.059 4.031 1.00 45.47 105 LEU A O 1
ATOM 829 N N . PRO A 1 106 ? 3.211 -2.890 5.325 1.00 41.41 106 PRO A N 1
ATOM 830 C CA . PRO A 1 106 ? 2.275 -3.228 6.399 1.00 41.41 106 PRO A CA 1
ATOM 831 C C . PRO A 1 106 ? 1.740 -2.007 7.165 1.00 41.41 106 PRO A C 1
ATOM 833 O O . PRO A 1 106 ? 0.649 -2.074 7.736 1.00 41.41 106 PRO A O 1
ATOM 836 N N . TRP A 1 107 ? 2.462 -0.881 7.208 1.00 39.91 107 TRP A N 1
ATOM 837 C CA . TRP A 1 107 ? 2.062 0.282 8.018 1.00 39.91 107 TRP A CA 1
ATOM 838 C C . TRP A 1 107 ? 0.945 1.109 7.368 1.00 39.91 107 TRP A C 1
ATOM 840 O O . TRP A 1 107 ? 0.128 1.700 8.076 1.00 39.91 107 TRP A O 1
ATOM 850 N N . LEU A 1 108 ? 0.837 1.078 6.036 1.00 37.91 108 LEU A N 1
ATOM 851 C CA . LEU A 1 108 ? -0.289 1.659 5.293 1.00 37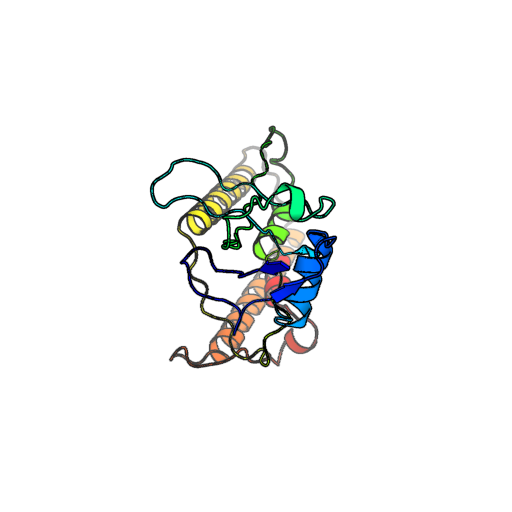.91 108 LEU A CA 1
ATOM 852 C C . LEU A 1 108 ? -1.592 0.852 5.445 1.00 37.91 108 LEU A C 1
ATOM 854 O O . LEU A 1 108 ? -2.675 1.398 5.227 1.00 37.91 108 LEU A O 1
ATOM 858 N N . TRP A 1 109 ? -1.508 -0.416 5.864 1.00 39.06 109 TRP A N 1
ATOM 859 C CA . TRP A 1 109 ? -2.655 -1.331 5.958 1.00 39.06 109 TRP A CA 1
ATOM 860 C C . TRP A 1 109 ? -3.011 -1.808 7.373 1.00 39.06 109 TRP A C 1
ATOM 862 O O . TRP A 1 109 ? -4.088 -2.364 7.576 1.00 39.06 109 TRP A O 1
ATOM 872 N N . THR A 1 110 ? -2.191 -1.545 8.392 1.00 33.19 110 THR A N 1
ATOM 873 C CA . THR A 1 110 ? -2.477 -1.953 9.780 1.00 33.19 110 THR A CA 1
ATOM 874 C C . THR A 1 110 ? -3.183 -0.856 10.581 1.00 33.19 110 THR A C 1
ATOM 876 O O . THR A 1 110 ? -2.760 -0.449 11.662 1.00 33.19 110 THR A O 1
ATOM 879 N N . ARG A 1 111 ? -4.352 -0.409 10.107 1.00 37.50 111 ARG A N 1
ATOM 880 C CA . ARG A 1 111 ? -5.417 -0.035 11.052 1.00 37.50 111 ARG A CA 1
ATOM 881 C C . ARG A 1 111 ? -6.448 -1.157 11.056 1.00 37.50 111 ARG A C 1
ATOM 883 O O . ARG A 1 111 ? -6.840 -1.585 9.975 1.00 37.50 111 ARG A O 1
ATOM 890 N N . PRO A 1 112 ? -6.879 -1.656 12.230 1.00 35.84 112 PRO A N 1
ATOM 891 C CA . PRO A 1 112 ? -7.893 -2.698 12.280 1.00 35.84 112 PRO A CA 1
ATOM 892 C C . PRO A 1 112 ? -9.126 -2.206 11.522 1.00 35.84 112 PRO A C 1
ATOM 894 O O . PRO A 1 112 ? -9.699 -1.179 11.888 1.00 35.84 112 PRO A O 1
ATOM 897 N N . CYS A 1 113 ? -9.493 -2.919 10.455 1.00 37.72 113 CYS A N 1
ATOM 898 C CA . CYS A 1 113 ? -10.806 -2.781 9.843 1.00 37.72 113 CYS A CA 1
ATOM 899 C C . CYS A 1 113 ? -11.839 -2.961 10.960 1.00 37.72 113 CYS A C 1
ATOM 901 O O . CYS A 1 113 ? -11.795 -3.964 11.674 1.00 37.72 113 CYS A O 1
ATOM 903 N N . ASP A 1 114 ? -12.705 -1.969 11.162 1.00 36.19 114 ASP A N 1
ATOM 904 C CA . ASP A 1 114 ? -13.873 -2.107 12.029 1.00 36.19 114 ASP A CA 1
ATOM 905 C C . ASP A 1 114 ? -14.845 -3.064 11.316 1.00 36.19 114 ASP A C 1
ATOM 907 O O . ASP A 1 114 ? -15.383 -2.686 10.274 1.00 36.19 114 ASP A O 1
ATOM 911 N N . PRO A 1 115 ? -15.057 -4.306 11.793 1.00 39.75 115 PRO A N 1
ATOM 912 C CA . PRO A 1 115 ? -15.907 -5.272 11.105 1.00 39.75 115 PRO A CA 1
ATOM 913 C C . PRO A 1 115 ? -17.402 -5.055 11.404 1.00 39.75 115 PRO A C 1
ATOM 915 O O . PRO A 1 115 ? -18.218 -5.888 11.024 1.00 39.75 115 PRO A O 1
ATOM 918 N N . SER A 1 116 ? -17.779 -3.983 12.116 1.00 37.91 116 SER A N 1
ATOM 919 C CA . SER A 1 116 ? -19.116 -3.832 12.712 1.00 37.91 116 SER A CA 1
ATOM 920 C C . SER A 1 116 ? -19.979 -2.695 12.142 1.00 37.91 116 SER A C 1
ATOM 922 O O . SER A 1 116 ? -20.929 -2.251 12.787 1.00 37.91 116 SER A O 1
ATOM 924 N N . GLY A 1 117 ? -19.698 -2.234 10.921 1.00 35.47 117 GLY A N 1
ATOM 925 C CA . GLY A 1 117 ? -20.608 -1.357 10.178 1.00 35.47 117 GLY A CA 1
ATOM 926 C C . GLY A 1 117 ? -21.576 -2.169 9.308 1.00 35.47 117 GLY A C 1
ATOM 927 O O . GLY A 1 117 ? -21.103 -2.976 8.506 1.00 35.47 117 GLY A O 1
ATOM 928 N N . PRO A 1 118 ? -22.905 -1.965 9.385 1.00 38.00 118 PRO A N 1
ATOM 929 C CA . PRO A 1 118 ? -23.844 -2.543 8.433 1.00 38.00 118 PRO A CA 1
ATOM 930 C C . PRO A 1 118 ? -23.814 -1.715 7.146 1.00 38.00 118 PRO A C 1
ATOM 932 O O . PRO A 1 118 ? -24.787 -1.056 6.826 1.00 38.00 118 PRO A O 1
ATOM 935 N N . ASP A 1 119 ? -22.664 -1.654 6.479 1.00 37.47 119 ASP A N 1
ATOM 936 C CA . ASP A 1 119 ? -22.526 -1.273 5.075 1.00 37.47 119 ASP A CA 1
ATOM 937 C C . ASP A 1 119 ? -21.046 -1.058 4.747 1.00 37.47 119 ASP A C 1
ATOM 939 O O . ASP A 1 119 ? -20.402 -0.130 5.233 1.00 37.47 119 ASP A O 1
ATOM 943 N N . LEU A 1 120 ? -20.537 -1.828 3.786 1.00 43.59 120 LEU A N 1
ATOM 944 C CA . LEU A 1 120 ? -19.306 -1.507 3.050 1.00 43.59 120 LEU A CA 1
ATOM 945 C C . LEU A 1 120 ? -19.432 -0.188 2.248 1.00 43.59 120 LEU A C 1
ATOM 947 O O . LEU A 1 120 ? -18.500 0.220 1.566 1.00 43.59 120 LEU A O 1
ATOM 951 N N . ARG A 1 121 ? -20.580 0.500 2.321 1.00 38.97 121 ARG A N 1
ATOM 952 C CA . ARG A 1 121 ? -20.965 1.656 1.506 1.00 38.97 121 ARG A CA 1
ATOM 953 C C . ARG A 1 121 ? -20.534 3.019 2.053 1.00 38.97 121 ARG A C 1
ATOM 955 O O . ARG A 1 121 ? -20.939 4.01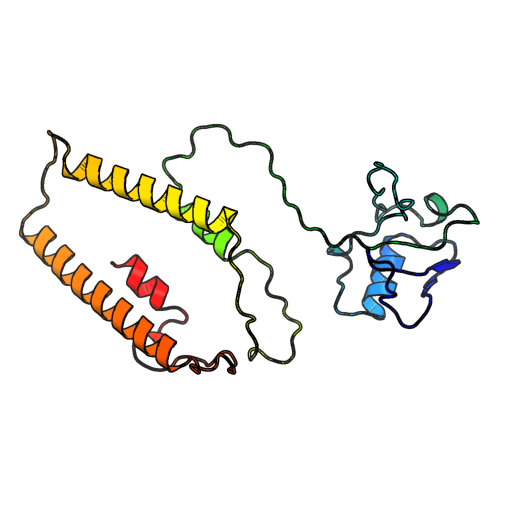2 1.479 1.00 38.97 121 ARG A O 1
ATOM 962 N N . TYR A 1 122 ? -19.708 3.131 3.091 1.00 38.97 122 TYR A N 1
ATOM 963 C CA . TYR A 1 122 ? -19.176 4.445 3.497 1.00 38.97 122 TYR A CA 1
ATOM 964 C C . TYR A 1 122 ? -17.732 4.344 4.001 1.00 38.97 122 TYR A C 1
ATOM 966 O O . TYR A 1 122 ? -17.457 4.292 5.198 1.00 38.97 122 TYR A O 1
ATOM 974 N N . VAL A 1 123 ? -16.778 4.348 3.066 1.00 45.25 123 VAL A N 1
ATOM 975 C CA . VAL A 1 123 ? -15.380 4.662 3.385 1.00 45.25 123 VAL A CA 1
ATOM 976 C C . VAL A 1 123 ? -15.284 6.183 3.477 1.00 45.25 123 VAL A C 1
ATOM 978 O O . VAL A 1 123 ? -15.308 6.872 2.463 1.00 45.25 123 VAL A O 1
ATOM 981 N N . GLN A 1 124 ? -15.233 6.710 4.700 1.00 39.62 124 GLN A N 1
ATOM 982 C CA . GLN A 1 124 ? -15.043 8.142 4.953 1.00 39.62 124 GLN A CA 1
ATOM 983 C C . GLN A 1 124 ? -13.771 8.655 4.241 1.00 39.62 124 GLN A C 1
ATOM 985 O O . GLN A 1 124 ? -12.757 7.943 4.248 1.00 39.62 124 GLN A O 1
ATOM 990 N N . PRO A 1 125 ? -13.777 9.870 3.656 1.00 47.62 125 PRO A N 1
ATOM 991 C CA . PRO A 1 125 ? -12.570 10.467 3.096 1.00 47.62 125 PRO A CA 1
ATOM 992 C C . PRO A 1 125 ? -11.498 10.576 4.189 1.00 47.62 125 PRO A C 1
ATOM 994 O O . PRO A 1 125 ? -11.722 11.140 5.261 1.00 47.62 125 PRO A O 1
ATOM 997 N N . ARG A 1 126 ? -10.327 9.974 3.945 1.00 53.19 126 ARG A N 1
ATOM 998 C CA . ARG A 1 126 ? -9.193 10.047 4.872 1.00 53.19 126 ARG A CA 1
ATOM 999 C C . ARG A 1 126 ? -8.512 11.401 4.723 1.00 53.19 126 ARG A C 1
ATOM 1001 O O . ARG A 1 126 ? -7.910 11.674 3.691 1.00 53.19 126 ARG A O 1
ATOM 1008 N N . ASN A 1 127 ? -8.545 12.201 5.783 1.00 56.81 127 ASN A N 1
ATOM 1009 C CA . ASN A 1 127 ? -7.642 13.337 5.921 1.00 56.81 127 ASN A CA 1
ATOM 1010 C C . ASN A 1 127 ? -6.245 12.796 6.240 1.00 56.81 127 ASN A C 1
ATOM 1012 O O . ASN A 1 127 ? -6.031 12.224 7.313 1.00 56.81 127 ASN A O 1
ATOM 1016 N N . PHE A 1 128 ? -5.316 12.941 5.297 1.00 63.06 128 PHE A N 1
ATOM 1017 C CA . PHE A 1 128 ? -3.906 12.643 5.527 1.00 63.06 128 PHE A CA 1
ATOM 1018 C C . PHE A 1 128 ? -3.334 13.637 6.535 1.00 63.06 128 PHE A C 1
ATOM 1020 O O . PHE A 1 128 ? -3.612 14.837 6.467 1.00 63.06 128 PHE A O 1
ATOM 1027 N N . THR A 1 129 ? -2.550 13.151 7.496 1.00 74.94 129 THR A N 1
ATOM 1028 C CA . THR A 1 129 ? -1.852 14.050 8.419 1.00 74.94 129 THR A CA 1
ATOM 1029 C C . THR A 1 129 ? -0.622 14.633 7.729 1.00 74.94 129 THR A C 1
ATOM 1031 O O . THR A 1 129 ? 0.030 13.956 6.937 1.00 74.94 129 THR A O 1
ATOM 1034 N N . SER A 1 130 ? -0.249 15.871 8.061 1.00 70.94 130 SER A N 1
ATOM 1035 C CA . SER A 1 130 ? 0.968 16.507 7.528 1.00 70.94 130 SER A CA 1
ATOM 1036 C C . SER A 1 130 ? 2.220 15.650 7.746 1.00 70.94 130 SER A C 1
ATOM 1038 O O . SER A 1 130 ? 3.076 15.570 6.872 1.00 70.94 130 SER A O 1
ATOM 1040 N N . SER A 1 131 ? 2.289 14.932 8.870 1.00 68.69 131 SER A N 1
ATOM 1041 C CA . SER A 1 131 ? 3.368 13.985 9.163 1.00 68.69 131 SER A CA 1
ATOM 1042 C C . SER A 1 131 ? 3.446 12.814 8.177 1.00 68.69 131 SER A C 1
ATOM 1044 O O . SER A 1 131 ? 4.543 12.360 7.882 1.00 68.69 131 SER A O 1
ATOM 1046 N N . GLN A 1 132 ? 2.307 12.322 7.672 1.00 72.69 132 GLN A N 1
ATOM 1047 C CA . GLN A 1 132 ? 2.282 11.248 6.673 1.00 72.69 132 GLN A CA 1
ATOM 1048 C C . GLN A 1 132 ? 2.801 11.761 5.333 1.00 72.69 132 GLN A C 1
ATOM 1050 O O . GLN A 1 132 ? 3.667 11.131 4.746 1.00 72.69 132 GLN A O 1
ATOM 1055 N N . CYS A 1 133 ? 2.354 12.940 4.892 1.00 69.75 133 CYS A N 1
ATOM 1056 C CA . CYS A 1 133 ? 2.835 13.533 3.643 1.00 69.75 133 CYS A CA 1
ATOM 1057 C C . CYS A 1 133 ? 4.353 13.771 3.656 1.00 69.75 133 CYS A C 1
ATOM 1059 O O . CYS A 1 133 ? 5.019 13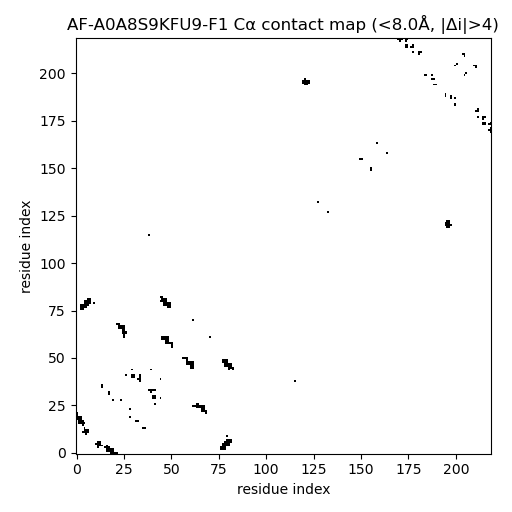.511 2.660 1.00 69.75 133 CYS A O 1
ATOM 1061 N N . VAL A 1 134 ? 4.904 14.236 4.783 1.00 72.31 134 VAL A N 1
ATOM 1062 C CA . VAL A 1 134 ? 6.356 14.437 4.934 1.00 72.31 134 VAL A CA 1
ATOM 1063 C C . VAL A 1 134 ? 7.108 13.108 4.860 1.00 72.31 134 VAL A C 1
ATOM 1065 O O . VAL A 1 134 ? 8.135 13.032 4.197 1.00 72.31 134 VAL A O 1
ATOM 1068 N N . GLN A 1 135 ? 6.589 12.057 5.497 1.00 72.50 135 GLN A N 1
ATOM 1069 C CA . GLN A 1 135 ? 7.213 10.738 5.456 1.00 72.50 135 GLN A CA 1
ATOM 1070 C C . GLN A 1 135 ? 7.239 10.157 4.035 1.00 72.50 135 GLN A C 1
ATOM 1072 O O . GLN A 1 135 ? 8.287 9.689 3.600 1.00 72.50 135 GLN A O 1
ATOM 1077 N N . GLU A 1 136 ? 6.125 10.233 3.302 1.00 76.44 136 GLU A N 1
ATOM 1078 C CA . GLU A 1 136 ? 6.061 9.786 1.902 1.00 76.44 136 GLU A CA 1
ATOM 1079 C C . GLU A 1 136 ? 7.009 10.599 1.005 1.00 76.44 136 GLU A C 1
ATOM 1081 O O . GLU A 1 136 ? 7.714 10.037 0.170 1.00 76.44 136 GLU A O 1
ATOM 1086 N N . LEU A 1 137 ? 7.093 11.919 1.211 1.00 80.00 137 LEU A N 1
ATOM 1087 C CA . LEU A 1 137 ? 8.008 12.778 0.458 1.00 80.00 137 LEU A CA 1
ATOM 1088 C C . LEU A 1 137 ? 9.476 12.392 0.680 1.00 80.00 137 LEU A C 1
ATOM 1090 O O . LEU A 1 137 ? 10.231 12.311 -0.285 1.00 80.00 137 LEU A O 1
ATOM 1094 N N . CYS A 1 138 ? 9.882 12.140 1.928 1.00 79.25 138 CYS A N 1
ATOM 1095 C CA . CYS A 1 138 ? 11.242 11.692 2.229 1.00 79.25 138 CYS A CA 1
ATOM 1096 C C . CYS A 1 138 ? 11.564 10.371 1.521 1.00 79.25 138 CYS A C 1
ATOM 1098 O O . CYS A 1 138 ? 12.594 10.278 0.861 1.00 79.25 138 CYS A O 1
ATOM 1100 N N . LEU A 1 139 ? 10.654 9.391 1.577 1.00 81.44 139 LEU A N 1
ATOM 1101 C CA . LEU A 1 139 ? 10.844 8.101 0.907 1.00 81.44 139 LEU A CA 1
ATOM 1102 C C . LEU A 1 139 ? 11.020 8.253 -0.610 1.00 81.44 139 LEU A C 1
ATOM 1104 O O . LEU A 1 139 ? 11.887 7.604 -1.192 1.00 81.44 139 LEU A O 1
ATOM 1108 N N . LEU A 1 140 ? 10.230 9.123 -1.246 1.00 82.31 140 LEU A N 1
ATOM 1109 C CA . LEU A 1 140 ? 10.336 9.383 -2.684 1.00 82.31 140 LEU A CA 1
ATOM 1110 C C . LEU A 1 140 ? 11.670 10.040 -3.061 1.00 82.31 140 LEU A C 1
ATOM 1112 O O . LEU A 1 140 ? 12.274 9.662 -4.065 1.00 82.31 140 LEU A O 1
ATOM 1116 N N . LEU A 1 141 ? 12.137 11.005 -2.263 1.00 84.00 141 LEU A N 1
ATOM 1117 C CA . LEU A 1 141 ? 13.412 11.686 -2.499 1.00 84.00 141 LEU A CA 1
ATOM 1118 C C . LEU A 1 141 ? 14.601 10.736 -2.322 1.00 84.00 141 LEU A C 1
ATOM 1120 O O . LEU A 1 141 ? 15.492 10.717 -3.170 1.00 84.00 141 LEU A O 1
ATOM 1124 N N . ASP A 1 142 ? 14.583 9.914 -1.273 1.00 85.88 142 ASP A N 1
ATOM 1125 C CA . ASP A 1 142 ? 15.650 8.954 -0.989 1.00 85.88 142 ASP A CA 1
ATOM 1126 C C . ASP A 1 142 ? 15.722 7.862 -2.066 1.00 85.88 142 ASP A C 1
ATOM 1128 O O . ASP A 1 142 ? 16.802 7.558 -2.577 1.00 85.88 142 ASP A O 1
ATOM 1132 N N . LEU A 1 143 ? 14.574 7.307 -2.472 1.00 86.62 143 LEU A N 1
ATOM 1133 C CA . LEU A 1 143 ? 14.513 6.305 -3.537 1.00 86.62 143 LEU A CA 1
ATOM 1134 C C . LEU A 1 143 ? 14.950 6.887 -4.889 1.00 86.62 143 LEU A C 1
ATOM 1136 O O . LEU A 1 143 ? 15.711 6.251 -5.619 1.00 86.62 143 LEU A O 1
ATOM 1140 N N . GLY A 1 144 ? 14.503 8.103 -5.216 1.00 85.81 144 GLY A N 1
ATOM 1141 C CA . GLY A 1 144 ? 14.895 8.790 -6.445 1.00 85.81 144 GLY A CA 1
ATOM 1142 C C . GLY A 1 144 ? 16.400 9.058 -6.503 1.00 85.81 144 GLY A C 1
ATOM 1143 O O . GLY A 1 144 ? 17.040 8.765 -7.514 1.00 85.81 144 GLY A O 1
ATOM 1144 N N . ALA A 1 145 ? 16.984 9.544 -5.404 1.00 89.62 145 ALA A N 1
ATOM 1145 C CA . ALA A 1 145 ? 18.424 9.756 -5.290 1.00 89.62 145 ALA A CA 1
ATOM 1146 C C . ALA A 1 145 ? 19.211 8.439 -5.386 1.00 89.62 145 ALA A C 1
ATOM 1148 O O . ALA A 1 145 ? 20.241 8.389 -6.057 1.00 89.62 145 ALA A O 1
ATOM 1149 N N . TYR A 1 146 ? 18.708 7.363 -4.771 1.00 88.75 146 TYR A N 1
ATOM 1150 C CA . TYR A 1 146 ? 19.309 6.033 -4.846 1.00 88.75 146 TYR A CA 1
ATOM 1151 C C . TYR A 1 146 ? 19.373 5.522 -6.291 1.00 88.75 146 TYR A C 1
ATOM 1153 O O . TYR A 1 146 ? 20.449 5.171 -6.767 1.00 88.75 146 TYR A O 1
ATOM 1161 N N . ILE A 1 147 ? 18.258 5.545 -7.029 1.00 88.12 147 ILE A N 1
ATOM 1162 C CA . ILE A 1 147 ? 18.233 5.116 -8.437 1.00 88.12 147 ILE A CA 1
ATOM 1163 C C . ILE A 1 147 ? 19.167 5.995 -9.284 1.00 88.12 147 ILE A C 1
ATOM 1165 O O . ILE A 1 147 ? 19.976 5.474 -10.054 1.00 88.12 147 ILE A O 1
ATOM 1169 N N . ALA A 1 148 ? 19.107 7.320 -9.109 1.00 89.94 148 ALA A N 1
ATOM 1170 C CA . ALA A 1 148 ? 19.952 8.258 -9.843 1.00 89.94 148 ALA A CA 1
ATOM 1171 C C . ALA A 1 148 ? 21.450 8.021 -9.596 1.00 89.94 148 ALA A C 1
ATOM 1173 O O . ALA A 1 148 ? 22.242 8.141 -10.532 1.00 89.94 148 ALA A O 1
ATOM 1174 N N . TYR A 1 149 ? 21.839 7.650 -8.373 1.00 91.31 149 TYR A N 1
ATOM 1175 C CA . TYR A 1 149 ? 23.220 7.308 -8.044 1.00 91.31 149 TYR A CA 1
ATOM 1176 C C . TYR A 1 149 ? 23.721 6.117 -8.866 1.00 91.31 149 TYR A C 1
ATOM 1178 O O . TYR A 1 149 ? 24.776 6.225 -9.484 1.00 91.31 149 TYR A O 1
ATOM 1186 N N . TYR A 1 150 ? 22.967 5.013 -8.940 1.00 88.75 150 TYR A N 1
ATOM 1187 C CA . TYR A 1 150 ? 23.395 3.829 -9.700 1.00 88.75 150 TYR A CA 1
ATOM 1188 C C . TYR A 1 150 ? 23.413 4.062 -11.207 1.00 88.75 150 TYR A C 1
ATOM 1190 O O . TYR A 1 150 ? 24.330 3.593 -11.878 1.00 88.75 150 TYR A O 1
ATOM 1198 N N . VAL A 1 151 ? 22.431 4.794 -11.738 1.00 89.69 151 VAL A N 1
ATOM 1199 C CA . VAL A 1 151 ? 22.346 5.082 -13.179 1.00 89.69 151 VAL A CA 1
ATOM 1200 C C . VAL A 1 151 ? 23.487 5.995 -13.638 1.00 89.69 151 VAL A C 1
ATOM 1202 O O . VAL A 1 151 ? 24.009 5.809 -14.731 1.00 89.69 151 VAL A O 1
ATOM 1205 N N . ASN A 1 152 ? 23.904 6.955 -12.806 1.00 92.00 152 ASN A N 1
ATOM 1206 C CA . ASN A 1 152 ? 24.975 7.901 -13.141 1.00 92.00 152 ASN A CA 1
ATOM 1207 C C . ASN A 1 152 ? 26.350 7.500 -12.574 1.00 92.00 152 ASN A C 1
ATOM 1209 O O . ASN A 1 152 ? 27.307 8.268 -12.686 1.00 92.00 152 ASN A O 1
ATOM 1213 N N . HIS A 1 153 ? 26.471 6.327 -11.943 1.00 91.81 153 HIS A N 1
ATOM 1214 C CA . HIS A 1 153 ? 27.734 5.886 -11.359 1.00 91.81 153 HIS A CA 1
ATOM 1215 C C . HIS A 1 153 ? 28.790 5.673 -12.466 1.00 91.81 153 HIS A C 1
ATOM 1217 O O . HIS A 1 153 ? 28.484 5.023 -13.465 1.00 91.81 153 HIS A O 1
ATOM 1223 N N . PRO A 1 154 ? 30.052 6.126 -12.308 1.00 94.81 154 PRO A N 1
ATOM 1224 C CA . PRO A 1 154 ? 31.092 5.972 -13.337 1.00 94.81 154 PRO A CA 1
ATOM 1225 C C . PRO A 1 154 ? 31.370 4.521 -13.751 1.00 94.81 154 PRO A C 1
ATOM 1227 O O . PRO A 1 154 ? 31.840 4.261 -14.853 1.00 94.81 154 PRO A O 1
ATOM 1230 N N . SER A 1 155 ? 31.085 3.569 -12.861 1.00 93.31 155 SER A N 1
ATOM 1231 C CA . SER A 1 155 ? 31.193 2.125 -13.115 1.00 93.31 155 SER A CA 1
ATOM 1232 C C . SER A 1 155 ? 29.860 1.476 -13.508 1.00 93.31 155 SER A C 1
ATOM 1234 O O . SER A 1 155 ? 29.694 0.272 -13.316 1.00 93.31 155 SER A O 1
ATOM 1236 N N . TYR A 1 156 ? 28.884 2.252 -13.987 1.00 90.25 156 TYR A N 1
ATOM 1237 C CA . TYR A 1 156 ? 27.626 1.710 -14.489 1.00 90.25 156 TYR A CA 1
ATOM 1238 C C . TYR A 1 156 ? 27.898 0.763 -15.660 1.00 90.25 156 TYR A C 1
ATOM 1240 O O . TYR A 1 156 ? 28.576 1.110 -16.627 1.00 90.25 156 TYR A O 1
ATOM 1248 N N . THR A 1 157 ? 27.360 -0.448 -15.559 1.00 91.56 157 THR A N 1
ATOM 1249 C CA . THR A 1 157 ? 27.428 -1.451 -16.619 1.00 91.56 157 THR A CA 1
ATOM 1250 C C . THR A 1 157 ? 26.014 -1.659 -17.153 1.00 91.56 157 THR A C 1
ATOM 1252 O O . THR A 1 157 ? 25.139 -2.090 -16.397 1.00 91.56 157 THR A O 1
ATOM 1255 N N . PRO A 1 158 ? 25.738 -1.300 -18.421 1.00 88.88 158 PRO A N 1
ATOM 1256 C CA . PRO A 1 158 ? 24.407 -1.457 -18.980 1.00 88.88 158 PRO A CA 1
ATOM 1257 C C . PRO A 1 158 ? 24.062 -2.938 -19.127 1.00 88.88 158 PRO A C 1
ATOM 1259 O O . PRO A 1 158 ? 24.921 -3.789 -19.366 1.00 88.88 158 PRO A O 1
ATOM 1262 N N . VAL A 1 159 ? 22.773 -3.238 -19.015 1.00 91.44 159 VAL A N 1
ATOM 1263 C CA . VAL A 1 159 ? 22.237 -4.555 -19.371 1.00 91.44 159 VAL A CA 1
ATOM 1264 C C . VAL A 1 159 ? 22.266 -4.747 -20.891 1.00 91.44 159 VAL A C 1
ATOM 1266 O O . VAL A 1 159 ? 22.367 -3.783 -21.646 1.00 91.44 159 VAL A O 1
ATOM 1269 N N . SER A 1 160 ? 22.152 -5.993 -21.357 1.00 94.94 160 SER A N 1
ATOM 1270 C CA . SER A 1 160 ? 22.096 -6.273 -22.800 1.00 94.94 160 SER A CA 1
ATOM 1271 C C . SER A 1 160 ? 20.922 -5.555 -23.486 1.00 94.94 160 SER A C 1
ATOM 1273 O O . SER A 1 160 ? 19.842 -5.424 -22.905 1.00 94.94 160 SER A O 1
ATOM 1275 N N . ASP A 1 161 ? 21.095 -5.165 -24.753 1.00 94.19 161 ASP A N 1
ATOM 1276 C CA . ASP A 1 161 ? 20.060 -4.474 -25.541 1.00 94.19 161 ASP A CA 1
ATOM 1277 C C . ASP A 1 161 ? 18.723 -5.220 -25.568 1.00 94.19 161 ASP A C 1
ATOM 1279 O O . ASP A 1 161 ? 17.656 -4.607 -25.528 1.00 94.19 161 ASP A O 1
ATOM 1283 N N . LEU A 1 162 ? 18.769 -6.553 -25.641 1.00 93.62 162 LEU A N 1
ATOM 1284 C CA . LEU A 1 162 ? 17.572 -7.388 -25.639 1.00 93.62 162 LEU A CA 1
ATOM 1285 C C . LEU A 1 162 ? 16.845 -7.301 -24.293 1.00 93.62 162 LEU A C 1
ATOM 1287 O O . LEU A 1 162 ? 15.632 -7.100 -24.262 1.00 93.62 162 LEU A O 1
ATOM 1291 N N . GLN A 1 163 ? 17.582 -7.408 -23.187 1.00 92.56 163 GLN A N 1
ATOM 1292 C CA . GLN A 1 163 ? 17.022 -7.313 -21.841 1.00 92.56 163 GLN A CA 1
ATOM 1293 C C . GLN A 1 163 ? 16.444 -5.921 -21.571 1.00 92.56 163 GLN A C 1
ATOM 1295 O O . GLN A 1 163 ? 15.347 -5.820 -21.026 1.00 92.56 163 GLN A O 1
ATOM 1300 N N . MET A 1 164 ? 17.132 -4.861 -22.006 1.00 92.38 164 MET A N 1
ATOM 1301 C CA . MET A 1 164 ? 16.630 -3.491 -21.908 1.00 92.38 164 MET A CA 1
ATOM 1302 C C . MET A 1 164 ? 15.319 -3.321 -22.684 1.00 92.38 164 MET A C 1
ATOM 1304 O O . MET A 1 164 ? 14.358 -2.787 -22.141 1.00 92.38 164 MET A O 1
ATOM 1308 N N . LYS A 1 165 ? 15.248 -3.804 -23.933 1.00 92.25 165 LYS A N 1
ATOM 1309 C CA . LYS A 1 165 ? 14.042 -3.698 -24.773 1.00 92.25 165 LYS A CA 1
ATOM 1310 C C . LYS A 1 165 ? 12.860 -4.477 -24.198 1.00 92.25 165 LYS A C 1
ATOM 1312 O O . LYS A 1 165 ? 11.747 -3.960 -24.199 1.00 92.25 165 LYS A O 1
ATOM 1317 N N . ILE A 1 166 ? 13.097 -5.692 -23.696 1.00 94.19 166 ILE A N 1
ATOM 1318 C CA . ILE A 1 166 ? 12.057 -6.504 -23.048 1.00 94.19 166 ILE A CA 1
ATOM 1319 C C . ILE A 1 166 ? 11.566 -5.812 -21.774 1.00 94.19 166 ILE A C 1
ATOM 1321 O O . ILE A 1 166 ? 10.360 -5.653 -21.607 1.00 94.19 166 ILE A O 1
ATOM 1325 N N . GLY A 1 167 ? 12.482 -5.365 -20.908 1.00 90.06 167 GLY A N 1
ATOM 1326 C CA . GLY A 1 167 ? 12.136 -4.666 -19.670 1.00 90.06 167 GLY A CA 1
ATOM 1327 C C . GLY A 1 167 ? 11.364 -3.374 -19.930 1.00 90.06 167 GLY A C 1
ATOM 1328 O O . GLY A 1 167 ? 10.324 -3.149 -19.325 1.00 90.06 167 GLY A O 1
ATOM 1329 N N . PHE A 1 168 ? 11.811 -2.570 -20.896 1.00 89.75 168 PHE A N 1
ATOM 1330 C CA . PHE A 1 168 ? 11.132 -1.339 -21.293 1.00 89.75 168 PHE A CA 1
ATOM 1331 C C . PHE A 1 168 ? 9.736 -1.603 -21.874 1.00 89.75 168 PHE A C 1
ATOM 1333 O O . PHE A 1 168 ? 8.771 -0.958 -21.474 1.00 89.75 168 PHE A O 1
ATOM 1340 N N . GLY A 1 169 ? 9.605 -2.581 -22.778 1.00 93.00 169 GLY A N 1
ATOM 1341 C CA . GLY A 1 169 ? 8.311 -2.960 -23.348 1.00 93.00 169 GLY A CA 1
ATOM 1342 C C . GLY A 1 169 ? 7.332 -3.470 -22.289 1.00 93.00 169 GLY A C 1
ATOM 1343 O O . GLY A 1 169 ? 6.168 -3.079 -22.284 1.00 93.00 169 GLY A O 1
ATOM 1344 N N . PHE A 1 170 ? 7.810 -4.293 -21.355 1.00 90.75 170 PHE A N 1
ATOM 1345 C CA . PHE A 1 170 ? 7.008 -4.779 -20.235 1.00 90.75 170 PHE A CA 1
ATOM 1346 C C . PHE A 1 170 ? 6.599 -3.648 -19.278 1.00 90.75 170 PHE A C 1
ATOM 1348 O O . PHE A 1 170 ? 5.434 -3.578 -18.885 1.00 90.75 170 PHE A O 1
ATOM 1355 N N . GLY A 1 171 ? 7.517 -2.725 -18.972 1.00 87.44 171 GLY A N 1
ATOM 1356 C CA . GLY A 1 171 ? 7.247 -1.549 -18.145 1.00 87.44 171 GLY A CA 1
ATOM 1357 C C . GLY A 1 171 ? 6.172 -0.641 -18.746 1.00 87.44 171 GLY A C 1
ATOM 1358 O O . GLY A 1 171 ? 5.254 -0.238 -18.038 1.00 87.44 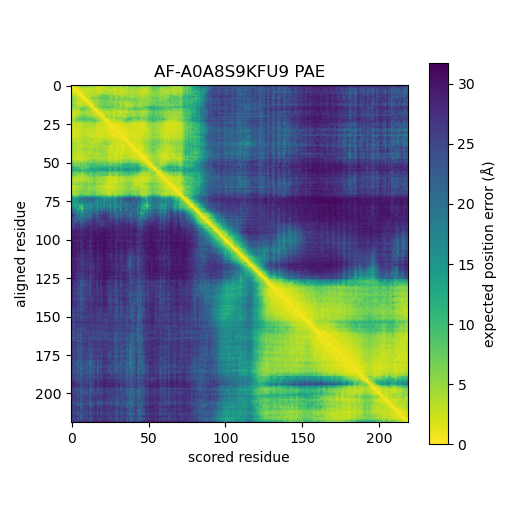171 GLY A O 1
ATOM 1359 N N . LEU A 1 172 ? 6.204 -0.393 -20.062 1.00 91.12 172 LEU A N 1
ATOM 1360 C CA . LEU A 1 172 ? 5.158 0.377 -20.753 1.00 91.12 172 LEU A CA 1
ATOM 1361 C C . LEU A 1 172 ? 3.779 -0.281 -20.641 1.00 91.12 172 LEU A C 1
ATOM 1363 O O . LEU A 1 172 ? 2.803 0.387 -20.309 1.00 91.12 172 LEU A O 1
ATOM 1367 N N . VAL A 1 173 ? 3.698 -1.599 -20.845 1.00 89.69 173 VAL A N 1
ATOM 1368 C CA . VAL A 1 173 ? 2.437 -2.341 -20.691 1.00 89.69 173 VAL A CA 1
ATOM 1369 C C . VAL A 1 173 ? 1.910 -2.237 -19.257 1.00 89.69 173 VAL A C 1
ATOM 1371 O O . VAL A 1 173 ? 0.709 -2.045 -19.055 1.00 89.69 173 VAL A O 1
ATOM 1374 N N . CYS A 1 174 ? 2.787 -2.331 -18.254 1.00 83.88 174 CYS A N 1
ATOM 1375 C CA . CYS A 1 174 ? 2.405 -2.199 -16.847 1.00 83.88 174 CYS A CA 1
ATOM 1376 C C . CYS A 1 174 ? 1.961 -0.770 -16.498 1.00 83.88 174 CYS A C 1
ATOM 1378 O O . CYS A 1 174 ? 0.956 -0.601 -15.804 1.00 83.88 174 CYS A O 1
ATOM 1380 N N . GLN A 1 175 ? 2.633 0.248 -17.043 1.00 87.25 175 GLN A N 1
ATOM 1381 C CA . GLN A 1 175 ? 2.280 1.662 -16.903 1.00 87.25 175 GLN A CA 1
ATOM 1382 C C . GLN A 1 175 ? 0.890 1.960 -17.490 1.00 87.25 175 GLN A C 1
ATOM 1384 O O . GLN A 1 175 ? 0.052 2.577 -16.826 1.00 87.25 175 GLN A O 1
ATOM 1389 N N . ASP A 1 176 ? 0.621 1.475 -18.704 1.00 90.19 176 ASP A N 1
ATOM 1390 C CA . ASP A 1 176 ? -0.665 1.640 -19.388 1.00 90.19 176 ASP A CA 1
ATOM 1391 C C . ASP A 1 176 ? -1.786 0.900 -18.652 1.00 90.19 176 ASP A C 1
ATOM 1393 O O . ASP A 1 176 ? -2.879 1.440 -18.446 1.00 90.19 176 ASP A O 1
ATOM 1397 N N . ALA A 1 177 ? -1.511 -0.322 -18.188 1.00 87.50 177 ALA A N 1
ATOM 1398 C CA . ALA A 1 177 ? -2.447 -1.090 -17.381 1.00 87.50 177 ALA A CA 1
ATOM 1399 C C . ALA A 1 177 ? -2.765 -0.369 -16.062 1.00 87.50 177 ALA A C 1
ATOM 1401 O O . ALA A 1 177 ? -3.940 -0.266 -15.699 1.00 87.50 177 ALA A O 1
ATOM 1402 N N . ASN A 1 178 ? -1.758 0.182 -15.376 1.00 87.38 178 ASN A N 1
ATOM 1403 C CA . ASN A 1 178 ? -1.951 0.960 -14.154 1.00 87.38 178 ASN A CA 1
ATOM 1404 C C . ASN A 1 178 ? -2.815 2.206 -14.418 1.00 87.38 178 ASN A C 1
ATOM 1406 O O . ASN A 1 178 ? -3.790 2.475 -13.710 1.00 87.38 178 ASN A O 1
ATOM 1410 N N . PHE A 1 179 ? -2.534 2.933 -15.499 1.00 89.62 179 PHE A N 1
ATOM 1411 C CA . PHE A 1 179 ? -3.306 4.111 -15.885 1.00 89.62 179 PHE A CA 1
ATOM 1412 C C . PHE A 1 179 ? -4.773 3.780 -16.198 1.00 89.62 179 PHE A C 1
ATOM 1414 O O . PHE A 1 179 ? -5.690 4.413 -15.662 1.00 89.62 179 PHE A O 1
ATOM 1421 N N . TYR A 1 180 ? -5.018 2.737 -16.995 1.00 89.81 180 TYR A N 1
ATOM 1422 C CA . TYR A 1 180 ? -6.365 2.273 -17.330 1.00 89.81 180 TYR A CA 1
ATOM 1423 C C . TYR A 1 180 ? -7.179 1.906 -16.078 1.00 89.81 180 TYR A C 1
ATOM 1425 O O . TYR A 1 180 ? -8.358 2.245 -15.945 1.00 89.81 180 TYR A O 1
ATOM 1433 N N . ARG A 1 181 ? -6.529 1.267 -15.103 1.00 85.12 181 ARG A N 1
ATOM 1434 C CA . ARG A 1 181 ? -7.121 0.896 -13.813 1.00 85.12 181 ARG A CA 1
ATOM 1435 C C . ARG A 1 181 ? -7.503 2.107 -12.971 1.00 85.12 181 ARG A C 1
ATOM 1437 O O . ARG A 1 181 ? -8.575 2.114 -12.358 1.00 85.12 181 ARG A O 1
ATOM 1444 N N . HIS A 1 182 ? -6.654 3.131 -12.949 1.00 85.56 182 HIS A N 1
ATOM 1445 C CA . HIS A 1 182 ? -6.957 4.390 -12.280 1.00 85.56 182 HIS A CA 1
ATOM 1446 C C . HIS A 1 182 ? -8.148 5.110 -12.915 1.00 85.56 182 HIS A C 1
ATOM 1448 O O . HIS A 1 182 ? -9.000 5.607 -12.177 1.00 85.56 182 HIS A O 1
ATOM 1454 N N . ILE A 1 183 ? -8.263 5.108 -14.247 1.00 89.50 183 ILE A N 1
ATOM 1455 C CA . ILE A 1 183 ? -9.447 5.637 -14.943 1.00 89.50 183 ILE A CA 1
ATOM 1456 C C . ILE A 1 183 ? -10.699 4.870 -14.516 1.00 89.50 183 ILE A C 1
ATOM 1458 O O . ILE A 1 183 ? -11.694 5.487 -14.136 1.00 89.50 183 ILE A O 1
ATOM 1462 N N . LEU A 1 184 ? -10.642 3.535 -14.515 1.00 88.38 184 LEU A N 1
ATOM 1463 C CA . LEU A 1 184 ? -11.774 2.704 -14.118 1.00 88.38 184 LEU A CA 1
ATOM 1464 C C . LEU A 1 184 ? -12.218 3.042 -12.688 1.00 88.38 184 LEU A C 1
ATOM 1466 O O . LEU A 1 184 ? -13.361 3.433 -12.480 1.00 88.38 184 LEU A O 1
ATOM 1470 N N . LEU A 1 185 ? -11.309 3.017 -11.711 1.00 86.56 185 LEU A N 1
ATOM 1471 C CA . LEU A 1 185 ? -11.639 3.350 -10.319 1.00 86.56 185 LEU A CA 1
ATOM 1472 C C . LEU A 1 185 ? -12.107 4.792 -10.111 1.00 86.56 185 LEU A C 1
ATOM 1474 O O . LEU A 1 185 ? -12.920 5.034 -9.218 1.00 86.56 185 LEU A O 1
ATOM 1478 N N . LYS A 1 186 ? -11.608 5.747 -10.902 1.00 86.75 186 LYS A N 1
ATOM 1479 C CA . LYS A 1 186 ? -12.096 7.130 -10.880 1.00 86.75 186 LYS A CA 1
ATOM 1480 C C . LYS A 1 186 ? -13.552 7.194 -11.338 1.00 86.75 186 LYS A C 1
ATOM 1482 O O . LYS A 1 186 ? -14.342 7.863 -10.687 1.00 86.75 186 LYS A O 1
ATOM 1487 N N . ASN A 1 187 ? -13.909 6.457 -12.388 1.00 88.00 187 ASN A N 1
ATOM 1488 C CA . ASN A 1 187 ? -15.270 6.426 -12.929 1.00 88.00 187 ASN A CA 1
ATOM 1489 C C . ASN A 1 187 ? -16.277 5.731 -11.997 1.00 88.00 187 ASN A C 1
ATOM 1491 O O . ASN A 1 187 ? -17.473 5.978 -12.102 1.00 88.00 187 ASN A O 1
ATOM 1495 N N . LEU A 1 188 ? -15.812 4.887 -11.068 1.00 85.19 188 LEU A N 1
ATOM 1496 C CA . LEU A 1 188 ? -16.658 4.304 -10.019 1.00 85.19 188 LEU A CA 1
ATOM 1497 C C . LEU A 1 188 ? -16.997 5.288 -8.882 1.00 85.19 188 LEU A C 1
ATOM 1499 O O . LEU A 1 188 ? -17.843 4.973 -8.044 1.00 85.19 188 LEU A O 1
ATOM 1503 N N . ARG A 1 189 ? -16.329 6.446 -8.807 1.00 83.00 189 ARG A N 1
ATOM 1504 C CA . ARG A 1 189 ? -16.560 7.456 -7.768 1.00 83.00 189 ARG A CA 1
ATOM 1505 C C . ARG A 1 189 ? -17.454 8.563 -8.311 1.00 83.00 189 ARG A C 1
ATOM 1507 O O . ARG A 1 189 ? -17.152 9.148 -9.346 1.00 83.00 189 ARG A O 1
ATOM 1514 N N . ASP A 1 190 ? -18.518 8.878 -7.577 1.00 78.81 190 ASP A N 1
ATOM 1515 C CA . ASP A 1 190 ? -19.360 10.026 -7.904 1.00 78.81 190 ASP A CA 1
ATOM 1516 C C . ASP A 1 190 ? -18.571 11.335 -7.688 1.00 78.81 190 ASP A C 1
ATOM 1518 O O . ASP A 1 190 ? -17.938 11.497 -6.635 1.00 78.81 190 ASP A O 1
ATOM 1522 N N . PRO A 1 191 ? -18.579 12.273 -8.650 1.00 78.00 191 PRO A N 1
ATOM 1523 C CA . PRO A 1 191 ? -17.848 13.533 -8.536 1.00 78.00 191 PRO A CA 1
ATOM 1524 C C . PRO A 1 191 ? -18.340 14.426 -7.388 1.00 78.00 191 PRO A C 1
ATOM 1526 O O . PRO A 1 191 ? -17.572 15.256 -6.908 1.00 78.00 191 PRO A O 1
ATOM 1529 N N . ASN A 1 192 ? -19.568 14.235 -6.895 1.00 75.12 192 ASN A N 1
ATOM 1530 C CA . ASN A 1 192 ? -20.110 14.995 -5.766 1.00 75.12 192 ASN A CA 1
ATOM 1531 C C . ASN A 1 192 ? -19.676 14.429 -4.402 1.00 75.12 192 ASN A C 1
ATOM 1533 O O . ASN A 1 192 ? -20.089 14.934 -3.359 1.00 75.12 192 ASN A O 1
ATOM 1537 N N . GLY A 1 193 ? -18.873 13.356 -4.381 1.00 66.25 193 GLY A N 1
ATOM 1538 C CA . GLY A 1 193 ? -18.406 12.704 -3.152 1.00 66.25 193 GLY A CA 1
ATOM 1539 C C . GLY A 1 193 ? -19.497 11.949 -2.384 1.00 66.25 193 GLY A C 1
ATOM 1540 O O . GLY A 1 193 ? -19.214 11.320 -1.364 1.00 66.25 193 GLY A O 1
ATOM 1541 N N . SER A 1 194 ? -20.737 11.970 -2.873 1.00 58.50 194 SER A N 1
ATOM 1542 C CA . SER A 1 194 ? -21.864 11.201 -2.358 1.00 58.50 194 SER A CA 1
ATOM 1543 C C . SER A 1 194 ? -21.882 9.826 -3.018 1.00 58.50 194 SER A C 1
ATOM 1545 O O . SER A 1 194 ? -22.530 9.616 -4.039 1.00 58.50 194 SER A O 1
ATOM 1547 N N . GLY A 1 195 ? -21.137 8.874 -2.464 1.00 61.28 195 GLY A N 1
ATOM 1548 C CA . GLY A 1 195 ? -21.106 7.526 -3.014 1.00 61.28 195 GLY A CA 1
ATOM 1549 C C . GLY A 1 195 ? -20.373 6.544 -2.120 1.00 61.28 195 GLY A C 1
ATOM 1550 O O . GLY A 1 195 ? -19.299 6.834 -1.595 1.00 61.28 195 GLY A O 1
ATOM 1551 N N . GLY A 1 196 ? -20.970 5.368 -1.950 1.00 69.38 196 GLY A N 1
ATOM 1552 C CA . GLY A 1 196 ? -20.331 4.263 -1.254 1.00 69.38 196 GLY A CA 1
ATOM 1553 C C . GLY A 1 196 ? -19.302 3.522 -2.087 1.00 69.38 196 GLY A C 1
ATOM 1554 O O . GLY A 1 196 ? -19.197 3.728 -3.293 1.00 69.38 196 GLY A O 1
ATOM 1555 N N . TYR A 1 197 ? -18.546 2.632 -1.440 1.00 78.88 197 TYR A N 1
ATOM 1556 C CA . TYR A 1 197 ? -17.603 1.768 -2.143 1.00 78.88 197 TYR A CA 1
ATOM 1557 C C . TYR A 1 197 ? -18.351 0.878 -3.141 1.00 78.88 197 TYR A C 1
ATOM 1559 O O . TYR A 1 197 ? -19.223 0.095 -2.761 1.00 78.88 197 TYR A O 1
ATOM 1567 N N . GLN A 1 198 ? -17.990 1.004 -4.413 1.00 79.69 198 GLN A N 1
ATOM 1568 C CA . GLN A 1 198 ? -18.498 0.174 -5.494 1.00 79.69 198 GLN A CA 1
ATOM 1569 C C . GLN A 1 198 ? -17.440 -0.863 -5.865 1.00 79.69 198 GLN A C 1
ATOM 1571 O O . GLN A 1 198 ? -16.252 -0.543 -5.942 1.00 79.69 198 GLN A O 1
ATOM 1576 N N . ILE A 1 199 ? -17.869 -2.104 -6.097 1.00 81.88 199 ILE A N 1
ATOM 1577 C CA . ILE A 1 199 ? -16.957 -3.191 -6.462 1.00 81.88 199 ILE A CA 1
ATOM 1578 C C . ILE A 1 199 ? -16.553 -3.010 -7.934 1.00 81.88 199 ILE A C 1
ATOM 1580 O O . ILE A 1 199 ? -17.423 -3.088 -8.808 1.00 81.88 199 ILE A O 1
ATOM 1584 N N . PRO A 1 200 ? -15.262 -2.781 -8.232 1.00 84.12 200 PRO A N 1
ATOM 1585 C CA . PRO A 1 200 ? -14.791 -2.633 -9.602 1.00 84.12 200 PRO A CA 1
ATOM 1586 C C . PRO A 1 200 ? -14.909 -3.956 -10.364 1.00 84.12 200 PRO A C 1
ATOM 1588 O O . PRO A 1 200 ? -14.585 -5.021 -9.841 1.00 84.12 200 PRO A O 1
ATOM 1591 N N . ARG A 1 201 ? -15.365 -3.886 -11.618 1.00 83.19 201 ARG A N 1
ATOM 1592 C CA . ARG A 1 201 ? -15.470 -5.028 -12.537 1.00 83.19 201 ARG A CA 1
ATOM 1593 C C . ARG A 1 201 ? -14.794 -4.691 -13.859 1.00 83.19 201 ARG A C 1
ATOM 1595 O O . ARG A 1 201 ? -14.787 -3.531 -14.262 1.00 83.19 201 ARG A O 1
ATOM 1602 N N . GLY A 1 202 ? -14.274 -5.709 -14.537 1.00 83.38 202 GLY A N 1
ATOM 1603 C CA . GLY A 1 202 ? -13.606 -5.560 -15.826 1.00 83.38 202 GLY A CA 1
ATOM 1604 C C . GLY A 1 202 ? -12.081 -5.583 -15.732 1.00 83.38 202 GLY A C 1
ATOM 1605 O O . GLY A 1 202 ? -11.479 -5.241 -14.711 1.00 83.38 202 GLY A O 1
ATOM 1606 N N . PHE A 1 203 ? -11.450 -6.005 -16.830 1.00 86.00 203 PHE A N 1
ATOM 1607 C CA . PHE A 1 203 ? -9.996 -6.158 -16.943 1.00 86.00 203 PHE A CA 1
ATOM 1608 C C . PHE A 1 203 ? -9.417 -7.027 -15.805 1.00 86.00 203 PHE A C 1
ATOM 1610 O O . PHE A 1 203 ? -10.055 -7.992 -15.376 1.00 86.00 203 PHE A O 1
ATOM 1617 N N . LEU A 1 204 ? -8.232 -6.695 -15.284 1.00 80.19 204 LEU A N 1
ATOM 1618 C CA . LEU A 1 204 ? -7.569 -7.431 -14.206 1.00 80.19 204 LEU A CA 1
ATOM 1619 C C . LEU A 1 204 ? -8.409 -7.557 -12.910 1.00 80.19 204 LEU A C 1
ATOM 1621 O O . LEU A 1 204 ? -8.076 -8.388 -12.072 1.00 80.19 204 LEU A O 1
ATOM 1625 N N . PHE A 1 205 ? -9.489 -6.782 -12.713 1.00 81.62 205 PHE A N 1
ATOM 1626 C CA . PHE A 1 205 ? -10.367 -6.939 -11.537 1.00 81.62 205 PHE A CA 1
ATOM 1627 C C . PHE A 1 205 ? -11.184 -8.237 -11.566 1.00 81.62 205 PHE A C 1
ATOM 1629 O O . PHE A 1 205 ? -11.685 -8.658 -10.530 1.00 81.62 205 PHE A O 1
ATOM 1636 N N . ASN A 1 206 ? -11.286 -8.895 -12.725 1.00 84.12 206 ASN A N 1
ATOM 1637 C CA . ASN A 1 206 ? -11.939 -10.199 -12.839 1.00 84.12 206 ASN A CA 1
ATOM 1638 C C . ASN A 1 206 ? -11.061 -11.350 -12.312 1.00 84.12 206 ASN A C 1
ATOM 1640 O O . ASN A 1 206 ? -11.570 -12.444 -12.094 1.00 84.12 206 ASN A O 1
ATOM 1644 N N . ILE A 1 207 ? -9.756 -11.111 -12.136 1.00 82.00 207 ILE A N 1
ATOM 1645 C CA . ILE A 1 207 ? -8.766 -12.139 -11.780 1.00 82.00 207 ILE A CA 1
ATOM 1646 C C . ILE A 1 207 ? -8.116 -11.825 -10.427 1.00 82.00 207 ILE A C 1
ATOM 1648 O O . ILE A 1 207 ? -7.853 -12.732 -9.644 1.00 82.00 207 ILE A O 1
ATOM 1652 N N . VAL A 1 208 ? -7.871 -10.545 -10.126 1.00 82.19 208 VAL A N 1
ATOM 1653 C CA . VAL A 1 208 ? -7.160 -10.114 -8.918 1.00 82.19 208 VAL A CA 1
ATOM 1654 C C . VAL A 1 208 ? -7.929 -9.017 -8.188 1.00 82.19 208 VAL A C 1
ATOM 1656 O O . VAL A 1 208 ? -8.315 -8.001 -8.770 1.00 82.19 208 VAL A O 1
ATOM 1659 N N . THR A 1 209 ? -8.069 -9.182 -6.871 1.00 74.94 209 THR A N 1
ATOM 1660 C CA . THR A 1 209 ? -8.808 -8.262 -5.992 1.00 74.94 209 THR A CA 1
ATOM 1661 C C . THR A 1 209 ? -8.244 -6.843 -6.002 1.00 74.94 209 THR A C 1
ATOM 1663 O O . THR A 1 209 ? -9.001 -5.875 -6.029 1.00 74.94 209 THR A O 1
ATOM 1666 N N . CYS A 1 210 ? -6.914 -6.694 -6.002 1.00 73.75 210 CYS A N 1
ATOM 1667 C CA . CYS A 1 210 ? -6.264 -5.387 -6.018 1.00 73.75 210 CYS A CA 1
ATOM 1668 C C . CYS A 1 210 ? -5.221 -5.251 -7.119 1.00 73.75 210 CYS A C 1
ATOM 1670 O O . CYS A 1 210 ? -4.041 -5.007 -6.890 1.00 73.75 210 CYS A O 1
ATOM 1672 N N . ALA A 1 211 ? -5.677 -5.366 -8.351 1.00 78.25 211 ALA A N 1
ATOM 1673 C CA . ALA A 1 211 ? -4.772 -5.246 -9.480 1.00 78.25 211 ALA A CA 1
ATOM 1674 C C . ALA A 1 211 ? -4.218 -3.841 -9.809 1.00 78.25 211 ALA A C 1
ATOM 1676 O O . ALA A 1 211 ? -3.577 -3.701 -10.836 1.00 78.25 211 ALA A O 1
ATOM 1677 N N . ASN A 1 212 ? -4.427 -2.819 -8.967 1.00 79.56 212 ASN A N 1
ATOM 1678 C CA . ASN A 1 212 ? -3.649 -1.579 -9.075 1.00 79.56 212 ASN A CA 1
ATOM 1679 C C . ASN A 1 212 ? -2.245 -1.827 -8.537 1.00 79.56 212 ASN A C 1
ATOM 1681 O O . ASN A 1 212 ? -1.263 -1.603 -9.227 1.00 79.56 212 ASN A O 1
ATOM 1685 N N . TYR A 1 213 ? -2.166 -2.412 -7.341 1.00 78.50 213 TYR A N 1
ATOM 1686 C CA . TYR A 1 213 ? -0.891 -2.821 -6.771 1.00 78.50 213 TYR A CA 1
ATOM 1687 C C . TYR A 1 213 ? -0.220 -3.895 -7.622 1.00 78.50 213 TYR A C 1
ATOM 1689 O O . TYR A 1 213 ? 0.993 -3.891 -7.762 1.00 78.50 213 TYR A O 1
ATOM 1697 N N . THR A 1 214 ? -0.993 -4.789 -8.247 1.00 80.00 214 THR A N 1
ATOM 1698 C CA . THR A 1 214 ? -0.415 -5.763 -9.184 1.00 80.00 214 THR A CA 1
ATOM 1699 C C . THR A 1 214 ? 0.281 -5.074 -10.352 1.00 80.00 214 THR A C 1
ATOM 1701 O O . THR A 1 214 ? 1.399 -5.453 -10.664 1.00 80.00 214 THR A O 1
ATOM 1704 N N . THR A 1 215 ? -0.325 -4.062 -10.978 1.00 79.69 215 THR A N 1
ATOM 1705 C CA . THR A 1 215 ? 0.321 -3.352 -12.093 1.00 79.69 215 THR A CA 1
ATOM 1706 C C . THR A 1 215 ? 1.498 -2.491 -11.644 1.00 79.69 215 THR A C 1
ATOM 1708 O O . THR A 1 215 ? 2.467 -2.396 -12.380 1.00 79.69 215 THR A O 1
ATOM 1711 N N . GLU A 1 216 ? 1.454 -1.923 -10.436 1.00 77.88 216 GLU A N 1
ATOM 1712 C CA . GLU A 1 216 ? 2.569 -1.146 -9.870 1.00 77.88 216 GLU A CA 1
ATOM 1713 C C . GLU A 1 216 ? 3.780 -2.007 -9.490 1.00 77.88 216 GLU A C 1
ATOM 1715 O O . GLU A 1 216 ? 4.905 -1.546 -9.607 1.00 77.88 216 GLU A O 1
ATOM 1720 N N . ILE A 1 217 ? 3.581 -3.254 -9.049 1.00 79.69 217 ILE A N 1
ATOM 1721 C CA . ILE A 1 217 ? 4.690 -4.161 -8.690 1.00 79.69 217 ILE A CA 1
ATOM 1722 C C . ILE A 1 217 ? 5.512 -4.571 -9.919 1.00 79.69 217 ILE A C 1
ATOM 1724 O O . ILE A 1 217 ? 6.698 -4.871 -9.797 1.00 79.69 217 ILE A O 1
ATOM 1728 N N . TYR A 1 218 ? 4.868 -4.637 -11.083 1.00 73.31 218 TYR A N 1
ATOM 1729 C CA . TYR A 1 218 ? 5.490 -5.066 -12.335 1.00 73.31 218 TYR A CA 1
ATOM 1730 C C . TYR A 1 218 ? 5.947 -3.898 -13.227 1.00 73.31 218 TYR A C 1
ATOM 1732 O O . TYR A 1 218 ? 6.504 -4.150 -14.295 1.00 73.31 218 TYR A O 1
ATOM 1740 N N . GLN A 1 219 ? 5.708 -2.654 -12.802 1.00 67.88 219 GLN A N 1
ATOM 1741 C CA . GLN A 1 219 ? 6.209 -1.436 -13.443 1.00 67.88 219 GLN A CA 1
ATOM 1742 C C . GLN A 1 219 ? 7.666 -1.181 -13.040 1.00 67.88 219 GLN A C 1
ATOM 1744 O O . GLN A 1 219 ? 8.456 -0.832 -13.944 1.00 67.88 219 GLN A O 1
#

Sequence (219 aa):
MKVTVVSRSGRDILRGPLDLSDSATVADLQEAFHNRAKKFYPSRQRLTLPVAPGSKNKPVVLNTKKPLKEYFDENTRFIPNPLLLRVSCPTLNLPCLLLLPCLQLPWLWTRPCDPSGPDLRYVQPRNFTSSQCVQELCLLLDLGAYIAYYVNHPSYTPVSDLQMKIGFGFGLVCQDANFYRHILLKNLRDPNGSGGYQIPRGFLFNIVTCANYTTEIYQ

Solvent-accessible surface area (backbone atoms only — not comparable to full-atom values): 13766 Å² total; per-residue (Å²): 78,80,47,43,58,25,35,76,84,69,48,70,76,55,102,65,69,45,83,47,63,83,80,41,33,39,48,55,54,35,47,57,46,21,72,78,40,74,89,46,50,49,94,77,60,49,49,20,51,66,67,65,91,88,60,94,67,80,67,54,68,66,55,54,88,41,49,45,68,84,78,46,62,101,83,68,76,52,32,27,40,58,90,68,94,72,88,78,83,91,79,88,75,92,81,66,86,85,55,55,85,78,70,51,65,58,70,82,62,69,63,84,78,77,88,81,62,102,54,79,45,67,75,74,86,78,81,79,51,73,70,54,57,52,52,54,51,51,52,52,51,53,52,51,52,52,54,52,48,57,72,67,34,94,83,55,76,82,72,55,70,66,58,48,52,52,52,51,56,48,24,51,54,20,48,52,51,33,51,54,47,51,52,53,59,52,72,61,48,50,92,84,68,76,62,40,66,66,86,75,75,59,75,60,45,75,80,33,95,61,45,55,60,55,23,59,76,61,77

Mean predicted aligned error: 18.2 Å